Protein AF-A0A955CBE2-F1 (afdb_monomer)

Structure (mmCIF, N/CA/C/O backbone):
data_AF-A0A955CBE2-F1
#
_entry.id   AF-A0A955CBE2-F1
#
loop_
_atom_site.group_PDB
_atom_site.id
_atom_site.type_symbol
_atom_site.label_atom_id
_atom_site.label_alt_id
_atom_site.label_comp_id
_atom_site.label_asym_id
_atom_site.label_entity_id
_atom_site.label_seq_id
_atom_site.pdbx_PDB_ins_code
_atom_site.Cartn_x
_atom_site.Cartn_y
_atom_site.Cartn_z
_atom_site.occupancy
_atom_site.B_iso_or_equiv
_atom_site.auth_seq_id
_atom_site.auth_comp_id
_atom_site.auth_asym_id
_atom_site.auth_atom_id
_atom_site.pdbx_PDB_model_num
ATOM 1 N N . TYR A 1 1 ? 2.050 6.830 -18.201 1.00 83.31 1 TYR A N 1
ATOM 2 C CA . TYR A 1 1 ? 1.836 5.619 -19.023 1.00 83.31 1 TYR A CA 1
ATOM 3 C C . TYR A 1 1 ? 1.469 4.478 -18.094 1.00 83.31 1 TYR A C 1
ATOM 5 O O . TYR A 1 1 ? 2.064 4.440 -17.029 1.00 83.31 1 TYR A O 1
ATOM 13 N N . GLY A 1 2 ? 0.523 3.606 -18.455 1.00 90.88 2 GLY A N 1
ATOM 14 C CA . GLY A 1 2 ? 0.224 2.369 -17.715 1.00 90.88 2 GLY A CA 1
ATOM 15 C C . GLY A 1 2 ? -0.768 2.463 -16.551 1.00 90.88 2 GLY A C 1
ATOM 16 O O . GLY A 1 2 ? -1.497 1.509 -16.326 1.00 90.88 2 GLY A O 1
ATOM 17 N N . GLY A 1 3 ? -0.818 3.587 -15.831 1.00 92.75 3 GLY A N 1
ATOM 18 C CA . GLY A 1 3 ? -1.749 3.766 -14.709 1.00 92.75 3 GLY A CA 1
ATOM 19 C C . GLY A 1 3 ? -3.125 4.312 -15.108 1.00 92.75 3 GLY A C 1
ATOM 20 O O . GLY A 1 3 ? -3.300 4.838 -16.212 1.00 92.75 3 GLY A O 1
ATOM 21 N N . ALA A 1 4 ? -4.062 4.256 -14.162 1.00 93.38 4 ALA A N 1
ATOM 22 C CA . ALA A 1 4 ? -5.404 4.828 -14.241 1.00 93.38 4 ALA A CA 1
ATOM 23 C C . ALA A 1 4 ? -5.558 6.039 -13.310 1.00 93.38 4 ALA A C 1
ATOM 25 O O . ALA A 1 4 ? -4.919 6.119 -12.262 1.00 93.38 4 ALA A O 1
ATOM 26 N N . GLY A 1 5 ? -6.411 6.984 -13.703 1.00 90.31 5 GLY A N 1
ATOM 27 C CA . GLY A 1 5 ? -6.745 8.177 -12.927 1.00 90.31 5 GLY A CA 1
ATOM 28 C C . GLY A 1 5 ? -8.225 8.520 -13.062 1.00 90.31 5 GLY A C 1
ATOM 29 O O . GLY A 1 5 ? -8.885 8.094 -14.008 1.00 90.31 5 GLY A O 1
ATOM 30 N N . TYR A 1 6 ? -8.734 9.308 -12.121 1.00 84.50 6 TYR A N 1
ATOM 31 C CA . TYR A 1 6 ? -10.171 9.556 -11.937 1.00 84.50 6 TYR A CA 1
ATOM 32 C C . TYR A 1 6 ? -10.612 10.981 -12.311 1.00 84.50 6 TYR A C 1
ATOM 34 O O . TYR A 1 6 ? -11.803 11.275 -12.398 1.00 84.50 6 TYR A O 1
ATOM 42 N N . ASN A 1 7 ? -9.662 11.896 -12.515 1.00 78.38 7 ASN A N 1
ATOM 43 C CA . ASN A 1 7 ? -9.951 13.298 -12.811 1.00 78.38 7 ASN A CA 1
ATOM 44 C C . ASN A 1 7 ? -10.076 13.564 -14.322 1.00 78.38 7 ASN A C 1
ATOM 46 O O . ASN A 1 7 ? -9.755 12.726 -15.164 1.00 78.38 7 ASN A O 1
ATOM 50 N N . ARG A 1 8 ? -10.508 14.780 -14.685 1.00 77.94 8 ARG A N 1
ATOM 51 C CA . ARG A 1 8 ? -10.652 15.198 -16.094 1.00 77.94 8 ARG A CA 1
ATOM 52 C C . ARG A 1 8 ? -9.350 15.098 -16.892 1.00 77.94 8 ARG A C 1
ATOM 54 O O . ARG A 1 8 ? -9.397 14.814 -18.083 1.00 77.94 8 ARG A O 1
ATOM 61 N N . SER A 1 9 ? -8.203 15.317 -16.246 1.00 75.81 9 SER A N 1
ATOM 62 C CA . SER A 1 9 ? -6.888 15.185 -16.883 1.00 75.81 9 SER A CA 1
ATOM 63 C C . SER A 1 9 ? -6.419 13.732 -17.005 1.00 75.81 9 SER A C 1
ATOM 65 O O . SER A 1 9 ? -5.375 13.494 -17.608 1.00 75.81 9 SER A O 1
ATOM 67 N N . LYS A 1 10 ? -7.174 12.767 -16.452 1.00 81.69 10 LYS A N 1
ATOM 68 C CA . LYS A 1 10 ? -6.855 11.333 -16.391 1.00 81.69 10 LYS A CA 1
ATOM 69 C C . LYS A 1 10 ? -5.427 11.070 -15.909 1.00 81.69 10 LYS A C 1
ATOM 71 O O . LYS A 1 10 ? -4.788 10.104 -16.325 1.00 81.69 10 LYS A O 1
ATOM 76 N N . ARG A 1 11 ? -4.902 11.954 -15.051 1.00 89.62 11 ARG A N 1
ATOM 77 C CA . ARG A 1 11 ? -3.551 11.822 -14.502 1.00 89.62 11 ARG A CA 1
ATOM 78 C C . ARG A 1 11 ? -3.542 10.595 -13.590 1.00 89.62 11 ARG A C 1
ATOM 80 O O . ARG A 1 11 ? -4.310 10.592 -12.632 1.00 89.62 11 ARG A O 1
ATOM 87 N N . PRO A 1 12 ? -2.697 9.586 -13.858 1.00 94.50 12 PRO A N 1
ATOM 88 C CA . PRO A 1 12 ? -2.776 8.344 -13.117 1.00 94.50 12 PRO A CA 1
ATOM 89 C C . PRO A 1 12 ? -2.190 8.444 -11.712 1.00 94.50 12 PRO A C 1
ATOM 91 O O . PRO A 1 12 ? -1.195 9.144 -11.481 1.00 94.50 12 PRO A O 1
ATOM 94 N N . ASP A 1 13 ? -2.783 7.678 -10.808 1.00 95.94 13 ASP A N 1
ATOM 95 C CA . ASP A 1 13 ? -2.358 7.499 -9.426 1.00 95.94 13 ASP A CA 1
ATOM 96 C C . ASP A 1 13 ? -2.471 6.027 -9.015 1.00 95.94 13 ASP A C 1
ATOM 98 O O . ASP A 1 13 ? -3.190 5.235 -9.631 1.00 95.94 13 ASP A O 1
ATOM 102 N N . LEU A 1 14 ? -1.718 5.641 -7.991 1.00 97.81 14 LEU A N 1
ATOM 103 C CA . LEU A 1 14 ? -1.647 4.256 -7.547 1.00 97.81 14 LEU A CA 1
ATOM 104 C C . LEU A 1 14 ? -2.937 3.805 -6.849 1.00 97.81 14 LEU A C 1
ATOM 106 O O . LEU A 1 14 ? -3.307 2.641 -6.966 1.00 97.81 14 LEU A O 1
ATOM 110 N N . SER A 1 15 ? -3.668 4.730 -6.221 1.00 96.50 15 SER A N 1
ATOM 111 C CA . SER A 1 15 ? -4.942 4.446 -5.555 1.00 96.50 15 SER A CA 1
ATOM 112 C C . SER A 1 15 ? -6.011 3.947 -6.527 1.00 96.50 15 SER A C 1
ATOM 114 O O . SER A 1 15 ? -6.751 3.034 -6.190 1.00 96.50 15 SER A O 1
ATOM 116 N N . ASN A 1 16 ? -6.082 4.506 -7.734 1.00 96.81 16 ASN A N 1
ATOM 117 C CA . ASN A 1 16 ? -7.015 4.070 -8.775 1.00 96.81 16 ASN A CA 1
ATOM 118 C C . ASN A 1 16 ? -6.427 2.954 -9.645 1.00 96.81 16 ASN A C 1
ATOM 120 O O . ASN A 1 16 ? -7.148 2.062 -10.085 1.00 96.81 16 ASN A O 1
ATOM 124 N N . THR A 1 17 ? -5.111 2.969 -9.880 1.00 98.12 17 THR A N 1
ATOM 125 C CA . THR A 1 17 ? -4.450 1.920 -10.671 1.00 98.12 17 THR A CA 1
ATOM 126 C C . THR A 1 17 ? -4.559 0.550 -10.003 1.00 98.12 17 THR A C 1
ATOM 128 O O . THR A 1 17 ? -4.792 -0.430 -10.703 1.00 98.12 17 THR A O 1
ATOM 131 N N . GLN A 1 18 ? -4.455 0.473 -8.672 1.00 98.31 18 GLN A N 1
ATOM 132 C CA . GLN A 1 18 ? -4.610 -0.795 -7.949 1.00 98.31 18 GLN A CA 1
ATOM 133 C C . GLN A 1 18 ? -6.027 -1.379 -8.085 1.00 98.31 18 GLN A C 1
ATOM 135 O O . GLN A 1 18 ? -6.162 -2.577 -8.300 1.00 98.31 18 GLN A O 1
ATOM 140 N N . MET A 1 19 ? -7.067 -0.532 -8.075 1.00 97.62 19 MET A N 1
ATOM 141 C CA . MET A 1 19 ? -8.454 -0.962 -8.301 1.00 97.62 19 MET A CA 1
ATOM 142 C C . MET A 1 19 ? -8.666 -1.441 -9.742 1.00 97.62 19 MET A C 1
ATOM 144 O O . MET A 1 19 ? -9.344 -2.436 -9.969 1.00 97.62 19 MET A O 1
ATOM 148 N N . MET A 1 20 ? -8.070 -0.752 -10.723 1.00 97.44 20 MET A N 1
ATOM 149 C CA . MET A 1 20 ? -8.104 -1.185 -12.123 1.00 97.44 20 MET A CA 1
ATOM 150 C C . MET A 1 20 ? -7.443 -2.558 -12.293 1.00 97.44 20 MET A C 1
ATOM 152 O O . MET A 1 20 ? -8.021 -3.424 -12.937 1.00 97.44 20 MET A O 1
ATOM 156 N N . LEU A 1 21 ? -6.238 -2.750 -11.749 1.00 98.38 21 LEU A N 1
ATOM 157 C CA . LEU A 1 21 ? -5.498 -4.012 -11.863 1.00 98.38 21 LEU A CA 1
ATOM 158 C C . LEU A 1 21 ? -6.260 -5.182 -11.256 1.00 98.38 21 LEU A C 1
ATOM 160 O O . LEU A 1 21 ? -6.331 -6.249 -11.853 1.00 98.38 21 LEU A O 1
ATOM 164 N N . GLU A 1 22 ? -6.865 -4.949 -10.103 1.00 97.69 22 GLU A N 1
ATOM 165 C CA . GLU A 1 22 ? -7.687 -5.935 -9.430 1.00 97.69 22 GLU A CA 1
ATOM 166 C C . GLU A 1 22 ? -8.946 -6.291 -10.214 1.00 97.69 22 GLU A C 1
ATOM 168 O O . GLU A 1 22 ? -9.218 -7.466 -10.411 1.00 97.69 22 GLU A O 1
ATOM 173 N N . ALA A 1 23 ? -9.659 -5.301 -10.757 1.00 97.88 23 ALA A N 1
ATOM 174 C CA . ALA A 1 23 ? -10.822 -5.561 -11.602 1.00 97.88 23 ALA A CA 1
ATOM 175 C C . ALA A 1 23 ? -10.454 -6.339 -12.879 1.00 97.88 23 ALA A C 1
ATOM 177 O O . ALA A 1 23 ? -11.216 -7.195 -13.321 1.00 97.88 23 ALA A O 1
ATOM 178 N N . LE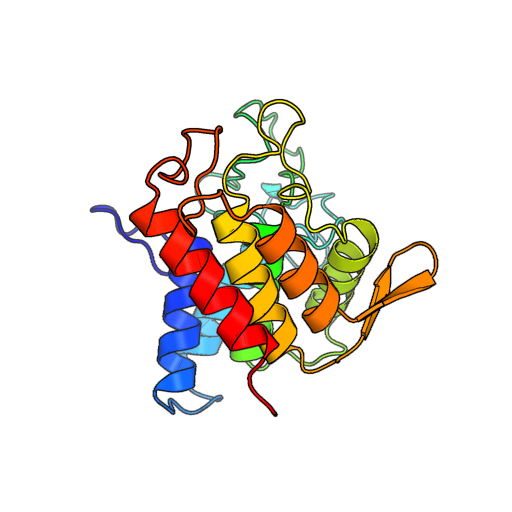U A 1 24 ? -9.290 -6.059 -13.480 1.00 97.88 24 LEU A N 1
ATOM 179 C CA . LEU A 1 24 ? -8.792 -6.826 -14.626 1.00 97.88 24 LEU A CA 1
ATOM 180 C C . LEU A 1 24 ? -8.504 -8.279 -14.228 1.00 97.88 24 LEU A C 1
ATOM 182 O O . LEU A 1 24 ? -8.930 -9.189 -14.940 1.00 97.88 24 LEU A O 1
ATOM 186 N N . HIS A 1 25 ? -7.853 -8.488 -13.084 1.00 97.25 25 HIS A N 1
ATOM 187 C CA . HIS A 1 25 ? -7.559 -9.820 -12.563 1.00 97.25 25 HIS A CA 1
ATOM 188 C C . HIS A 1 25 ? -8.845 -10.601 -12.247 1.00 97.25 25 HIS A C 1
ATOM 190 O O . HIS A 1 25 ? -9.054 -11.683 -12.789 1.00 97.25 25 HIS A O 1
ATOM 196 N N . GLU A 1 26 ? -9.763 -10.014 -11.476 1.00 96.56 26 GLU A N 1
ATOM 197 C CA . GLU A 1 26 ? -11.054 -10.616 -11.110 1.00 96.56 26 GLU A CA 1
ATOM 198 C C . GLU A 1 26 ? -11.961 -10.875 -12.329 1.00 96.56 26 GLU A C 1
ATOM 200 O O . GLU A 1 26 ? -12.785 -11.787 -12.304 1.00 96.56 26 GLU A O 1
ATOM 205 N N . SER A 1 27 ? -11.796 -10.128 -13.430 1.00 98.00 27 SER A N 1
ATOM 206 C CA . SER A 1 27 ? -12.523 -10.393 -14.682 1.00 98.00 27 SER A CA 1
ATOM 207 C C . SER A 1 27 ? -12.065 -11.658 -15.422 1.00 98.00 27 SER A C 1
ATOM 209 O O . SER A 1 27 ? -12.703 -12.053 -16.399 1.00 98.00 27 SER A O 1
ATOM 211 N N . GLY A 1 28 ? -10.964 -12.282 -14.987 1.00 97.25 28 GLY A N 1
ATOM 212 C CA . GLY A 1 28 ? -10.356 -13.437 -15.649 1.00 97.25 28 GLY A CA 1
ATOM 213 C C . GLY A 1 28 ? -9.512 -13.073 -16.872 1.00 97.25 28 GLY A C 1
ATOM 214 O O . GLY A 1 28 ? -9.291 -13.917 -17.741 1.00 97.25 28 GLY A O 1
ATOM 215 N N . LEU A 1 29 ? -9.054 -11.820 -16.979 1.00 97.88 29 LEU A N 1
ATOM 216 C CA . LEU A 1 29 ? -8.153 -11.421 -18.056 1.00 97.88 29 LEU A CA 1
ATOM 217 C C . LEU A 1 29 ? -6.829 -12.203 -17.936 1.00 97.88 29 LEU A C 1
ATOM 219 O O . LEU A 1 29 ? -6.231 -12.158 -16.858 1.00 97.88 29 LEU A O 1
ATOM 223 N N . PRO A 1 30 ? -6.337 -12.852 -19.013 1.00 97.19 30 PRO A N 1
ATOM 224 C CA . PRO A 1 30 ? -5.129 -13.677 -18.958 1.00 97.19 30 PRO A CA 1
ATOM 225 C C . PRO A 1 30 ? -3.921 -12.941 -18.373 1.00 97.19 30 PRO A C 1
ATOM 227 O O . PRO A 1 30 ? -3.681 -11.784 -18.714 1.00 97.19 30 PRO A O 1
ATOM 230 N N . GLU A 1 31 ? -3.146 -13.612 -17.520 1.00 92.12 31 GLU A N 1
ATOM 231 C CA . GLU A 1 31 ? -1.998 -13.028 -16.802 1.00 92.12 31 GLU A CA 1
ATOM 232 C C . GLU A 1 31 ? -0.899 -12.497 -17.740 1.00 92.12 31 GLU A C 1
ATOM 234 O O . GLU A 1 31 ? -0.215 -11.521 -17.430 1.00 92.12 31 GLU A O 1
ATOM 239 N N . ASP A 1 32 ? -0.770 -13.081 -18.933 1.00 94.38 32 ASP A N 1
ATOM 240 C CA . ASP A 1 32 ? 0.162 -12.648 -19.977 1.00 94.38 32 ASP A CA 1
ATOM 241 C C . ASP A 1 32 ? -0.365 -11.468 -20.816 1.00 94.38 32 ASP A C 1
ATOM 243 O O . ASP A 1 32 ? 0.326 -10.968 -21.714 1.00 94.38 32 ASP A O 1
ATOM 247 N N . HIS A 1 33 ? -1.572 -10.968 -20.523 1.00 98.00 33 HIS A N 1
ATOM 248 C CA . HIS A 1 33 ? -2.158 -9.871 -21.273 1.00 98.00 33 HIS A CA 1
ATOM 249 C C . HIS A 1 33 ? -1.273 -8.610 -21.170 1.00 98.00 33 HIS A C 1
ATOM 251 O O . HIS A 1 33 ? -0.936 -8.158 -20.068 1.00 98.00 33 HIS A O 1
ATOM 257 N N . PRO A 1 34 ? -0.960 -7.925 -22.293 1.00 97.25 34 PRO A N 1
ATOM 258 C CA . PRO A 1 34 ? -0.005 -6.812 -22.306 1.00 97.25 34 PRO A CA 1
ATOM 259 C C . PRO A 1 34 ? -0.349 -5.628 -21.390 1.00 97.25 34 PRO A C 1
ATOM 261 O O . PRO A 1 34 ? 0.501 -4.771 -21.147 1.00 97.25 34 PRO A O 1
ATOM 264 N N . VAL A 1 35 ? -1.593 -5.524 -20.912 1.00 97.25 35 VAL A N 1
ATOM 265 C CA . VAL A 1 35 ? -2.013 -4.467 -19.978 1.00 97.25 35 VAL A CA 1
ATOM 266 C C . VAL A 1 35 ? -1.253 -4.534 -18.654 1.00 97.25 35 VAL A C 1
ATOM 268 O O . VAL A 1 35 ? -0.856 -3.481 -18.157 1.00 97.25 35 VAL A O 1
ATOM 271 N N . TYR A 1 36 ? -0.978 -5.736 -18.137 1.00 98.12 36 TYR A N 1
ATOM 272 C CA . TYR A 1 36 ? -0.294 -5.919 -16.859 1.00 98.12 36 TYR A CA 1
ATOM 273 C C . TYR A 1 36 ? 1.134 -5.392 -16.932 1.00 98.12 36 TYR A C 1
ATOM 275 O O . TYR A 1 36 ? 1.535 -4.587 -16.102 1.00 98.12 36 TYR A O 1
ATOM 283 N N . GLN A 1 37 ? 1.862 -5.686 -18.011 1.00 97.12 37 GLN A N 1
ATOM 284 C CA . GLN A 1 37 ? 3.215 -5.155 -18.218 1.00 97.12 37 GLN A CA 1
ATOM 285 C C . GLN A 1 37 ? 3.235 -3.624 -18.365 1.00 97.12 37 GLN A C 1
ATOM 287 O O . GLN A 1 37 ? 4.142 -2.939 -17.880 1.00 97.12 37 GLN A O 1
ATOM 292 N N . LYS A 1 38 ? 2.203 -3.042 -18.993 1.00 97.12 38 LYS A N 1
ATOM 293 C CA . LYS A 1 38 ? 2.065 -1.579 -19.081 1.00 97.12 38 LYS A CA 1
ATOM 294 C C . LYS A 1 38 ? 1.807 -0.963 -17.709 1.00 97.12 38 LYS A C 1
ATOM 296 O O . LYS A 1 38 ? 2.442 0.040 -17.378 1.00 97.12 38 LYS A O 1
ATOM 301 N N . ALA A 1 39 ? 0.903 -1.550 -16.931 1.00 98.06 39 ALA A N 1
ATOM 302 C CA . ALA A 1 39 ? 0.578 -1.108 -15.583 1.00 98.06 39 ALA A CA 1
ATOM 303 C C . ALA A 1 39 ? 1.763 -1.293 -14.623 1.00 98.06 39 ALA A C 1
ATOM 305 O O . ALA A 1 39 ? 2.094 -0.365 -13.889 1.00 98.06 39 ALA A O 1
ATOM 306 N N . LEU A 1 40 ? 2.492 -2.406 -14.713 1.00 98.06 40 LEU A N 1
ATOM 307 C CA . LEU A 1 40 ? 3.678 -2.686 -13.909 1.00 98.06 40 LEU A CA 1
ATOM 308 C C . LEU A 1 40 ? 4.758 -1.614 -14.077 1.00 98.06 40 LEU A C 1
ATOM 310 O O . LEU A 1 40 ? 5.418 -1.254 -13.104 1.00 98.06 40 LEU A O 1
ATOM 314 N N . LYS A 1 41 ? 4.914 -1.034 -15.275 1.00 97.38 41 LYS A N 1
ATOM 315 C CA . LYS A 1 41 ? 5.828 0.102 -15.478 1.00 97.38 41 LYS A CA 1
ATOM 316 C C . LYS A 1 41 ? 5.410 1.340 -14.681 1.00 97.38 41 LYS A C 1
ATOM 318 O O . LYS A 1 41 ? 6.269 2.058 -14.177 1.00 97.38 41 LYS A O 1
ATOM 323 N N . PHE A 1 42 ? 4.110 1.610 -14.568 1.00 98.00 42 PHE A N 1
ATOM 324 C CA . PHE A 1 42 ? 3.606 2.679 -13.705 1.00 98.00 42 PHE A CA 1
ATOM 325 C C . PHE A 1 42 ? 3.848 2.351 -12.230 1.00 98.00 42 PHE A C 1
ATOM 327 O O . PHE A 1 42 ? 4.442 3.159 -11.524 1.00 98.00 42 PHE A O 1
ATOM 334 N N . VAL A 1 43 ? 3.441 1.154 -11.801 1.00 98.44 43 VAL A N 1
ATOM 335 C CA . VAL A 1 43 ? 3.549 0.683 -10.413 1.00 98.44 43 VAL A CA 1
ATOM 336 C C . VAL A 1 43 ? 5.005 0.679 -9.943 1.00 98.44 43 VAL A C 1
ATOM 338 O O . VAL A 1 43 ? 5.304 1.235 -8.893 1.00 98.44 43 VAL A O 1
ATOM 341 N N . SER A 1 44 ? 5.934 0.159 -10.751 1.00 97.88 44 SER A N 1
ATOM 342 C CA . SER A 1 44 ? 7.369 0.128 -10.422 1.00 97.88 44 SER A CA 1
ATOM 343 C C . SER A 1 44 ? 7.951 1.535 -10.251 1.00 97.88 44 SER A C 1
ATOM 345 O O . SER A 1 44 ? 8.793 1.753 -9.389 1.00 97.88 44 SER A O 1
ATOM 347 N N . ARG A 1 45 ? 7.463 2.524 -11.013 1.00 97.25 45 ARG A N 1
ATOM 348 C CA . ARG A 1 45 ? 7.882 3.928 -10.865 1.00 97.25 45 ARG A CA 1
ATOM 349 C C . ARG A 1 45 ? 7.288 4.618 -9.638 1.00 97.25 45 ARG A C 1
ATOM 351 O O . ARG A 1 45 ? 7.784 5.672 -9.250 1.00 97.25 45 ARG A O 1
ATOM 358 N N . CYS A 1 46 ? 6.244 4.057 -9.031 1.00 97.81 46 CYS A N 1
ATOM 359 C CA . CYS A 1 46 ? 5.754 4.504 -7.729 1.00 97.81 46 CYS A CA 1
ATOM 360 C C . CYS A 1 46 ? 6.603 3.970 -6.567 1.00 97.81 46 CYS A C 1
ATOM 362 O O . CYS A 1 46 ? 6.473 4.496 -5.467 1.00 97.81 46 CYS A O 1
ATOM 364 N N . GLN A 1 47 ? 7.429 2.940 -6.769 1.00 98.31 47 GLN A N 1
ATOM 365 C CA . GLN A 1 47 ? 8.250 2.376 -5.700 1.00 98.31 47 GLN A CA 1
ATOM 366 C C . GLN A 1 47 ? 9.489 3.238 -5.440 1.00 98.31 47 GLN A C 1
ATOM 368 O O . GLN A 1 47 ? 10.207 3.604 -6.369 1.00 98.31 47 GLN A O 1
ATOM 373 N N . MET A 1 48 ? 9.791 3.526 -4.180 1.00 96.19 48 MET A N 1
ATOM 374 C CA . MET A 1 48 ? 10.998 4.242 -3.773 1.00 96.19 48 MET A CA 1
ATOM 375 C C . MET A 1 48 ? 12.175 3.276 -3.624 1.00 96.19 48 MET A C 1
ATOM 377 O O . MET A 1 48 ? 12.574 2.893 -2.524 1.00 96.19 48 MET A O 1
ATOM 381 N N . ASN A 1 49 ? 12.713 2.877 -4.776 1.00 95.56 49 ASN A N 1
ATOM 382 C CA . ASN A 1 49 ? 13.858 1.983 -4.896 1.00 95.56 49 ASN A CA 1
ATOM 383 C C . ASN A 1 49 ? 14.732 2.383 -6.098 1.00 95.56 49 ASN A C 1
ATOM 385 O O . ASN A 1 49 ? 14.378 2.110 -7.242 1.00 95.56 49 ASN A O 1
ATOM 389 N N . ASP A 1 50 ? 15.871 3.019 -5.836 1.00 94.12 50 ASP A N 1
ATOM 390 C CA . ASP A 1 50 ? 16.826 3.535 -6.828 1.00 94.12 50 ASP A CA 1
ATOM 391 C C . ASP A 1 50 ? 17.363 2.427 -7.747 1.00 94.12 50 ASP A C 1
ATOM 393 O O . ASP A 1 50 ? 17.583 2.638 -8.935 1.00 94.12 50 ASP A O 1
ATOM 397 N N . ALA A 1 51 ? 17.494 1.200 -7.230 1.00 94.75 51 ALA A N 1
ATOM 398 C CA . ALA A 1 51 ? 17.989 0.070 -8.013 1.00 94.75 51 ALA A CA 1
ATOM 399 C C . ALA A 1 51 ? 17.023 -0.361 -9.133 1.00 94.75 51 ALA A C 1
ATOM 401 O O . ALA A 1 51 ? 17.447 -0.993 -10.100 1.00 94.75 51 ALA A O 1
ATOM 402 N N . THR A 1 52 ? 15.728 -0.047 -9.010 1.00 95.38 52 THR A N 1
ATOM 403 C CA . THR A 1 52 ? 14.681 -0.539 -9.924 1.00 95.38 52 THR A CA 1
ATOM 404 C C . THR A 1 52 ? 13.769 0.556 -10.480 1.00 95.38 52 THR A C 1
ATOM 406 O O . THR A 1 52 ? 12.931 0.270 -11.338 1.00 95.38 52 THR A O 1
ATOM 409 N N . ASN A 1 53 ? 13.894 1.799 -10.011 1.00 95.94 53 ASN A N 1
ATOM 410 C CA . ASN A 1 53 ? 13.086 2.932 -10.447 1.00 95.94 53 ASN A CA 1
ATOM 411 C C . ASN A 1 53 ? 13.924 3.915 -11.275 1.00 95.94 53 ASN A C 1
ATOM 413 O O . ASN A 1 53 ? 14.826 4.573 -10.775 1.00 95.94 53 ASN A O 1
ATOM 417 N N . ASP A 1 54 ? 13.563 4.068 -12.549 1.00 93.81 54 ASP A N 1
ATOM 418 C CA . ASP A 1 54 ? 14.267 4.904 -13.528 1.00 93.81 54 ASP A CA 1
ATOM 419 C C . ASP A 1 54 ? 13.963 6.415 -13.419 1.00 93.81 54 ASP A C 1
ATOM 421 O O . ASP A 1 54 ? 14.290 7.184 -14.327 1.00 93.81 54 ASP A O 1
ATOM 425 N N . GLN A 1 55 ? 13.287 6.861 -12.356 1.00 93.00 55 GLN A N 1
ATOM 426 C CA . GLN A 1 55 ? 12.895 8.257 -12.163 1.00 93.00 55 GLN A CA 1
ATOM 427 C C . GLN A 1 55 ? 13.849 9.002 -11.220 1.00 93.00 55 GLN A C 1
ATOM 429 O O . GLN A 1 55 ? 14.182 8.528 -10.140 1.00 93.00 55 GLN A O 1
ATOM 434 N N . SER A 1 56 ? 14.206 10.244 -11.564 1.00 91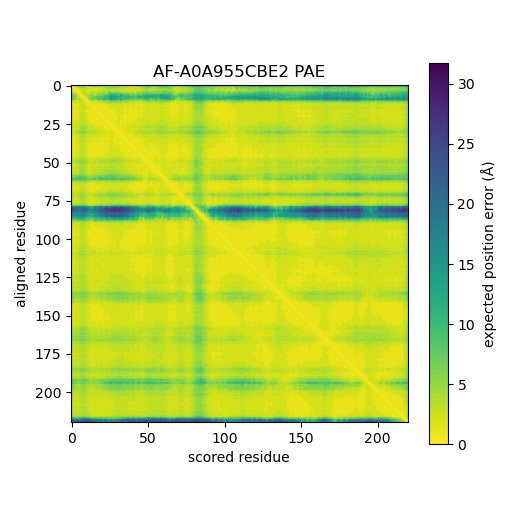.62 56 SER A N 1
ATOM 435 C CA . SER A 1 56 ? 15.166 11.047 -10.786 1.00 91.62 56 SER A CA 1
ATOM 436 C C . SER A 1 56 ? 14.741 11.327 -9.340 1.00 91.62 56 SER A C 1
ATOM 438 O O . SER A 1 56 ? 15.594 11.444 -8.466 1.00 91.62 56 SER A O 1
ATOM 440 N N . PHE A 1 57 ? 13.436 11.411 -9.062 1.00 89.31 57 PHE A N 1
ATOM 441 C CA . PHE A 1 57 ? 12.924 11.600 -7.699 1.00 89.31 57 PHE A CA 1
ATOM 442 C C . PHE A 1 57 ? 13.111 10.367 -6.805 1.00 89.31 57 PHE A C 1
ATOM 444 O O . PHE A 1 57 ? 12.974 10.484 -5.589 1.00 89.31 57 PHE A O 1
ATOM 451 N N . ALA A 1 58 ? 13.370 9.199 -7.399 1.00 91.62 58 ALA A N 1
ATOM 452 C CA . ALA A 1 58 ? 13.636 7.958 -6.686 1.00 91.62 58 ALA A CA 1
ATOM 453 C C . ALA A 1 58 ? 15.127 7.745 -6.402 1.00 91.62 58 ALA A C 1
ATOM 455 O O . ALA A 1 58 ? 15.466 6.834 -5.651 1.00 91.62 58 ALA A O 1
ATOM 456 N N . SER A 1 59 ? 16.000 8.607 -6.938 1.00 89.38 59 SER A N 1
ATOM 457 C CA . SER A 1 59 ? 17.439 8.528 -6.695 1.00 89.38 59 SER A CA 1
ATOM 458 C C . SER A 1 59 ? 17.743 8.587 -5.203 1.00 89.38 59 SER A C 1
ATOM 460 O O . SER A 1 59 ? 17.209 9.446 -4.497 1.00 89.38 59 SER A O 1
ATOM 462 N N . ARG A 1 60 ? 18.606 7.681 -4.723 1.00 87.44 60 ARG A N 1
ATOM 463 C CA . ARG A 1 60 ? 18.923 7.465 -3.297 1.00 87.44 60 ARG A CA 1
ATOM 464 C C . ARG A 1 60 ? 17.757 6.958 -2.438 1.00 87.44 60 ARG A C 1
ATOM 466 O O . ARG A 1 60 ? 17.919 6.811 -1.229 1.00 87.44 60 ARG A O 1
ATOM 473 N N . GLY A 1 61 ? 16.587 6.702 -3.020 1.00 86.62 61 GLY A N 1
ATOM 474 C CA . GLY A 1 61 ? 15.484 6.033 -2.339 1.00 86.62 61 GLY A CA 1
ATOM 475 C C . GLY A 1 61 ? 15.776 4.542 -2.224 1.00 86.62 61 GLY A C 1
ATOM 476 O O . GLY A 1 61 ? 16.070 3.896 -3.221 1.00 86.62 61 GLY A O 1
ATOM 477 N N . ALA A 1 62 ? 15.704 3.987 -1.021 1.00 91.06 62 ALA A N 1
ATOM 478 C CA . ALA A 1 62 ? 15.959 2.563 -0.791 1.00 91.06 62 ALA A CA 1
ATOM 479 C C . ALA A 1 62 ? 15.008 1.966 0.254 1.00 91.06 62 ALA A C 1
ATOM 481 O O . ALA A 1 62 ? 15.282 0.902 0.799 1.00 91.06 62 ALA A O 1
ATOM 482 N N . ASP A 1 63 ? 13.909 2.662 0.569 1.00 92.94 63 ASP A N 1
ATOM 483 C CA . ASP A 1 63 ? 12.985 2.186 1.596 1.00 92.94 63 ASP A CA 1
ATOM 484 C C . ASP A 1 63 ? 12.113 1.025 1.093 1.00 92.94 63 ASP A C 1
ATOM 486 O O . ASP A 1 63 ? 11.679 0.214 1.902 1.00 92.94 63 ASP A O 1
ATOM 490 N N . GLY A 1 64 ? 11.909 0.902 -0.226 1.00 97.25 64 GLY A N 1
ATOM 491 C CA . GLY A 1 64 ? 11.138 -0.177 -0.849 1.00 97.25 64 GLY A CA 1
ATOM 492 C C . GLY A 1 64 ? 9.620 0.019 -0.824 1.00 97.25 64 GLY A C 1
ATOM 493 O O . GLY A 1 64 ? 8.901 -0.765 -1.447 1.00 97.25 64 GLY A O 1
ATOM 494 N N . GLY A 1 65 ? 9.130 1.066 -0.159 1.00 98.31 65 GLY A N 1
ATOM 495 C CA . GLY A 1 65 ? 7.719 1.433 -0.124 1.00 98.31 65 GLY A CA 1
ATOM 496 C C . GLY A 1 65 ? 7.289 2.225 -1.362 1.00 98.31 65 GLY A C 1
ATOM 497 O O . GLY A 1 65 ? 8.050 2.380 -2.318 1.00 98.31 65 GLY A O 1
ATOM 498 N N . PHE A 1 66 ? 6.044 2.708 -1.372 1.00 98.56 66 PHE A N 1
ATOM 499 C CA . PHE A 1 66 ? 5.465 3.357 -2.551 1.00 98.56 66 PHE A CA 1
ATOM 500 C C . PHE A 1 66 ? 4.867 4.731 -2.261 1.00 98.56 66 PHE A C 1
ATOM 502 O O . PHE A 1 66 ? 4.383 5.026 -1.166 1.00 98.56 66 PHE A O 1
ATOM 509 N N . ILE A 1 67 ? 4.843 5.551 -3.311 1.00 97.06 67 ILE A N 1
ATOM 510 C CA . ILE A 1 67 ? 4.203 6.866 -3.346 1.00 97.06 67 ILE A CA 1
ATOM 511 C C . ILE A 1 67 ? 2.905 6.853 -4.160 1.00 97.06 67 ILE A C 1
ATOM 513 O O . ILE A 1 67 ? 2.570 5.884 -4.837 1.00 97.06 67 ILE A O 1
ATOM 517 N N . TYR A 1 68 ? 2.176 7.969 -4.120 1.00 96.00 68 TYR A N 1
ATOM 518 C CA . TYR A 1 68 ? 0.867 8.105 -4.759 1.00 96.00 68 TYR A CA 1
ATOM 519 C C . TYR A 1 68 ? 0.941 8.115 -6.290 1.00 96.00 68 TYR A C 1
ATOM 521 O O . TYR A 1 68 ? 0.083 7.548 -6.963 1.00 96.00 68 TYR A O 1
ATOM 529 N N . SER A 1 69 ? 1.937 8.788 -6.867 1.00 95.44 69 SER A N 1
ATOM 530 C CA . SER A 1 69 ? 2.084 8.892 -8.322 1.00 95.44 69 SER A CA 1
ATOM 531 C C . SER A 1 69 ? 3.529 9.230 -8.696 1.00 95.44 69 SER A C 1
ATOM 533 O O . SER A 1 69 ? 4.141 10.044 -8.011 1.00 95.44 69 SER A O 1
ATOM 535 N N . PRO A 1 70 ? 4.080 8.713 -9.809 1.00 93.81 70 PRO A N 1
ATOM 536 C CA . PRO A 1 70 ? 5.394 9.124 -10.303 1.00 93.81 70 PRO A CA 1
ATOM 537 C C . PRO A 1 70 ? 5.336 10.464 -11.059 1.00 93.81 70 PRO A C 1
ATOM 539 O O . PRO A 1 70 ? 6.356 11.019 -11.463 1.00 93.81 70 PRO A O 1
ATOM 542 N N . ASN A 1 71 ? 4.135 10.996 -11.296 1.00 89.31 71 ASN A N 1
ATOM 543 C CA . ASN A 1 71 ? 3.937 12.218 -12.064 1.00 89.31 71 ASN A CA 1
ATOM 544 C C . ASN A 1 71 ? 4.426 13.461 -11.302 1.00 89.31 71 ASN A C 1
ATOM 546 O O . ASN A 1 71 ? 4.423 13.495 -10.074 1.00 89.31 71 ASN A O 1
ATOM 550 N N . ALA A 1 72 ? 4.782 14.515 -12.044 1.00 85.38 72 ALA A N 1
ATOM 551 C CA . ALA A 1 72 ? 5.276 15.787 -11.497 1.00 85.38 72 ALA A CA 1
ATOM 552 C C . ALA A 1 72 ? 6.462 15.633 -10.519 1.00 85.38 72 ALA A C 1
ATOM 554 O O . ALA A 1 72 ? 6.530 16.323 -9.507 1.00 85.38 72 ALA A O 1
ATOM 555 N N . GLY A 1 73 ? 7.398 14.727 -10.827 1.00 87.75 73 GLY A N 1
ATOM 556 C CA . GLY A 1 73 ? 8.592 14.512 -10.006 1.00 87.75 73 GLY A CA 1
ATOM 557 C C . GLY A 1 73 ? 8.319 13.732 -8.719 1.00 87.75 73 GLY A C 1
ATOM 558 O O . GLY A 1 73 ? 8.979 13.984 -7.713 1.00 87.75 73 GLY A O 1
ATOM 559 N N . GLY A 1 74 ? 7.342 12.823 -8.747 1.00 90.44 74 GLY A N 1
ATOM 560 C CA . GLY A 1 74 ? 6.971 11.985 -7.613 1.00 90.44 74 GLY A CA 1
ATOM 561 C C . GLY A 1 74 ? 6.080 12.723 -6.617 1.00 90.44 74 GLY A C 1
ATOM 562 O O . GLY A 1 74 ? 6.502 13.659 -5.939 1.00 90.44 74 GLY A O 1
ATOM 563 N N . GLU A 1 75 ? 4.839 12.270 -6.505 1.00 92.06 75 GLU A N 1
ATOM 564 C CA . GLU A 1 75 ? 3.837 12.780 -5.584 1.00 92.06 75 GLU A CA 1
ATOM 565 C C . GLU A 1 75 ? 3.652 11.800 -4.427 1.00 92.06 75 GLU A C 1
ATOM 567 O O . GLU A 1 75 ? 3.246 10.656 -4.626 1.00 92.06 75 GLU A O 1
ATOM 572 N N . SER A 1 76 ? 3.899 12.271 -3.207 1.00 93.44 76 SER A N 1
ATOM 573 C CA . SER A 1 76 ? 3.566 11.559 -1.976 1.00 93.44 76 SER A CA 1
ATOM 574 C C . SER A 1 76 ? 2.726 12.450 -1.074 1.00 93.44 76 SER A C 1
ATOM 576 O O . SER A 1 76 ? 3.072 13.609 -0.831 1.00 93.44 76 SER A O 1
ATOM 578 N N . LYS A 1 77 ? 1.629 11.899 -0.544 1.00 92.25 77 LYS A N 1
ATOM 579 C CA . LYS A 1 77 ? 0.801 12.587 0.455 1.00 92.25 77 LYS A CA 1
ATOM 580 C C . LYS A 1 77 ? 1.479 12.654 1.827 1.00 92.25 77 LYS A C 1
ATOM 582 O O . LYS A 1 77 ? 1.098 13.499 2.630 1.00 92.25 77 LYS A O 1
ATOM 587 N N . ALA A 1 78 ? 2.520 11.850 2.043 1.00 91.50 78 ALA A N 1
ATOM 588 C CA . ALA A 1 78 ? 3.302 11.808 3.272 1.00 91.50 78 ALA A CA 1
ATOM 589 C C . ALA A 1 78 ? 4.451 12.832 3.329 1.00 91.50 78 ALA A C 1
ATOM 591 O O . ALA A 1 78 ? 5.117 12.959 4.353 1.00 91.50 78 ALA A O 1
ATOM 592 N N . SER A 1 79 ? 4.711 13.571 2.246 1.00 84.31 79 SER A N 1
ATOM 593 C CA . SER A 1 79 ? 5.870 14.472 2.158 1.00 84.31 79 SER A CA 1
ATOM 594 C C . SER A 1 79 ? 5.546 15.975 2.189 1.00 84.31 79 SER A C 1
ATOM 596 O O . SER A 1 79 ? 6.416 16.788 1.908 1.00 84.31 79 SER A O 1
ATOM 598 N N . GLN A 1 80 ? 4.311 16.364 2.525 1.00 69.81 80 GLN A N 1
ATOM 599 C CA . GLN A 1 80 ? 3.881 17.747 2.834 1.00 69.81 80 GLN A CA 1
ATOM 600 C C . GLN A 1 80 ? 4.326 18.883 1.878 1.00 69.81 80 GLN A C 1
ATOM 602 O O . GLN A 1 80 ? 4.290 20.050 2.257 1.00 69.81 80 GLN A O 1
ATOM 607 N N . GLY A 1 81 ? 4.697 18.590 0.629 1.00 55.22 81 GLY A N 1
ATOM 608 C CA . GLY A 1 81 ? 4.991 19.610 -0.385 1.00 55.22 81 GLY A CA 1
ATOM 609 C C . GLY A 1 81 ? 6.326 20.352 -0.233 1.00 55.22 81 GLY A C 1
ATOM 610 O O . GLY A 1 81 ? 6.600 21.233 -1.044 1.00 55.22 81 GLY A O 1
ATOM 611 N N . LEU A 1 82 ? 7.170 20.002 0.744 1.00 50.38 82 LEU A N 1
ATOM 612 C CA . LEU A 1 82 ? 8.531 20.534 0.863 1.00 50.38 82 LEU A CA 1
ATOM 613 C C . LEU A 1 82 ? 9.481 19.621 0.094 1.00 50.38 82 LEU A C 1
ATOM 615 O O . LEU A 1 82 ? 9.796 18.523 0.546 1.00 50.38 82 LEU A O 1
ATOM 619 N N . PHE A 1 83 ? 9.915 20.054 -1.088 1.00 61.81 83 PHE A N 1
ATOM 620 C CA . PHE A 1 83 ? 10.775 19.232 -1.925 1.00 61.81 83 PHE A CA 1
ATOM 621 C C . PHE A 1 83 ? 11.902 20.030 -2.557 1.00 61.81 83 PHE A C 1
ATOM 623 O O . PHE A 1 83 ? 11.689 20.821 -3.474 1.00 61.81 83 PHE A O 1
ATOM 630 N N . GLU A 1 84 ? 13.117 19.722 -2.125 1.00 60.50 84 GLU A N 1
ATOM 631 C CA . GLU A 1 84 ? 14.314 19.973 -2.913 1.00 60.50 84 GLU A CA 1
ATOM 632 C C . GLU A 1 84 ? 14.437 18.914 -4.020 1.00 60.50 84 GLU A C 1
ATOM 634 O O . GLU A 1 84 ? 13.992 17.764 -3.887 1.00 60.50 84 GLU A O 1
ATOM 639 N N . ILE A 1 85 ? 15.020 19.315 -5.150 1.00 63.19 85 ILE A N 1
ATOM 640 C CA . ILE A 1 85 ? 15.342 18.401 -6.247 1.00 63.19 85 ILE A CA 1
ATOM 641 C C . ILE A 1 85 ? 16.368 17.382 -5.735 1.00 63.19 85 ILE A C 1
ATOM 643 O O . ILE A 1 85 ? 17.392 17.755 -5.173 1.00 63.19 85 ILE A O 1
ATOM 647 N N . GLY A 1 86 ? 16.099 16.094 -5.952 1.00 62.72 86 GLY A N 1
ATOM 648 C CA . GLY A 1 86 ? 17.001 15.004 -5.566 1.00 62.72 86 GLY A CA 1
ATOM 649 C C . GLY A 1 86 ? 16.745 14.401 -4.182 1.00 62.72 86 GLY A C 1
ATOM 650 O O . GLY A 1 86 ? 17.482 13.496 -3.794 1.00 62.72 86 GLY A O 1
ATOM 651 N N . THR A 1 87 ? 15.727 14.850 -3.441 1.00 72.44 87 THR A N 1
ATOM 652 C CA . THR A 1 87 ? 15.319 14.204 -2.181 1.00 72.44 87 THR A CA 1
ATOM 653 C C . THR A 1 87 ? 14.268 13.118 -2.440 1.00 72.44 87 THR A C 1
ATOM 655 O O . THR A 1 87 ? 13.219 13.439 -3.023 1.00 72.44 87 THR A O 1
ATOM 658 N N . PRO A 1 88 ? 14.504 11.865 -1.988 1.00 77.88 88 PRO A N 1
ATOM 659 C CA . PRO A 1 88 ? 13.533 10.782 -2.084 1.00 77.88 88 PR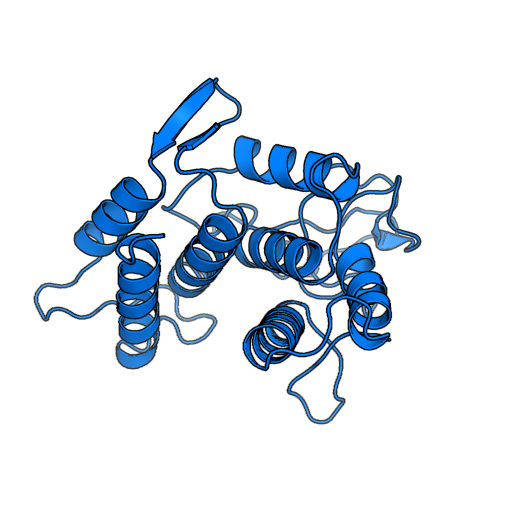O A CA 1
ATOM 660 C C . PRO A 1 88 ? 12.172 11.177 -1.510 1.00 77.88 88 PRO A C 1
ATOM 662 O O . PRO A 1 88 ? 12.073 11.836 -0.473 1.00 77.88 88 PRO A O 1
ATOM 665 N N . ARG A 1 89 ? 11.101 10.774 -2.191 1.00 85.31 89 ARG A N 1
ATOM 666 C CA . ARG A 1 89 ? 9.732 10.952 -1.698 1.00 85.31 89 ARG A CA 1
ATOM 667 C C . ARG A 1 89 ? 9.441 9.937 -0.593 1.00 85.31 89 ARG A C 1
ATOM 669 O O . ARG A 1 89 ? 9.928 8.816 -0.649 1.00 85.31 89 ARG A O 1
ATOM 676 N N . ARG A 1 90 ? 8.644 10.323 0.407 1.00 92.00 90 ARG A N 1
ATOM 677 C CA . ARG A 1 90 ? 8.318 9.450 1.544 1.00 92.00 90 ARG A CA 1
ATOM 678 C C . ARG A 1 90 ? 7.267 8.426 1.133 1.00 92.00 90 ARG A C 1
ATOM 680 O O . ARG A 1 90 ? 6.184 8.816 0.693 1.00 92.00 90 ARG A O 1
ATOM 687 N N . SER A 1 91 ? 7.575 7.149 1.294 1.00 96.19 91 SER A N 1
ATOM 688 C CA . SER A 1 91 ? 6.616 6.057 1.138 1.00 96.19 91 SER A CA 1
ATOM 689 C C . SER A 1 91 ? 5.608 6.024 2.290 1.00 96.19 91 SER A C 1
ATOM 691 O O . SER A 1 91 ? 5.919 6.480 3.393 1.00 96.19 91 SER A O 1
ATOM 693 N N . TYR A 1 92 ? 4.401 5.501 2.055 1.00 97.75 92 TYR A N 1
ATOM 694 C CA . TYR A 1 92 ? 3.384 5.374 3.106 1.00 97.75 92 TYR A CA 1
ATOM 695 C C . TYR A 1 92 ? 2.427 4.198 2.889 1.00 97.75 92 TYR A C 1
ATOM 697 O O . TYR A 1 92 ? 2.233 3.739 1.764 1.00 97.75 92 TYR A O 1
ATOM 705 N N . GLY A 1 93 ? 1.824 3.725 3.982 1.00 98.25 93 GLY A N 1
ATOM 706 C CA . GLY A 1 93 ? 1.199 2.408 4.100 1.00 98.25 93 GLY A CA 1
ATOM 707 C C . GLY A 1 93 ? 0.193 2.101 3.008 1.00 98.25 93 GLY A C 1
ATOM 708 O O . GLY A 1 93 ? 0.371 1.145 2.258 1.00 98.25 93 GLY A O 1
ATOM 709 N N . SER A 1 94 ? -0.833 2.939 2.864 1.00 98.19 94 SER A N 1
ATOM 710 C CA . SER A 1 94 ? -1.886 2.703 1.862 1.00 98.19 94 SER A CA 1
ATOM 711 C C . SER A 1 94 ? -1.344 2.564 0.435 1.00 98.19 94 SER A C 1
ATOM 713 O O . SER A 1 94 ? -1.850 1.740 -0.324 1.00 98.19 94 SER A O 1
ATOM 715 N N . MET A 1 95 ? -0.302 3.310 0.056 1.00 98.56 95 MET A N 1
ATOM 716 C CA . MET A 1 95 ? 0.309 3.161 -1.270 1.00 98.56 95 MET A CA 1
ATOM 717 C C . MET A 1 95 ? 1.275 1.989 -1.340 1.00 98.56 95 MET A C 1
ATOM 719 O O . MET A 1 95 ? 1.312 1.327 -2.374 1.00 98.56 95 MET A O 1
ATOM 723 N N . THR A 1 96 ? 2.012 1.689 -0.269 1.00 98.81 96 THR A N 1
ATOM 724 C CA . THR A 1 96 ? 2.896 0.520 -0.238 1.00 98.81 96 THR A CA 1
ATOM 725 C C . THR A 1 96 ? 2.108 -0.775 -0.423 1.00 98.81 96 THR A C 1
ATOM 727 O O . THR A 1 96 ? 2.434 -1.548 -1.319 1.00 98.81 96 THR A O 1
ATOM 730 N N . TYR A 1 97 ? 1.012 -0.976 0.313 1.00 98.88 97 TYR A N 1
ATOM 731 C CA . TYR A 1 97 ? 0.162 -2.158 0.127 1.00 98.88 97 TYR A CA 1
ATOM 732 C C . TYR A 1 97 ? -0.557 -2.162 -1.232 1.00 98.88 97 TYR A C 1
ATOM 734 O O . TYR A 1 97 ? -0.676 -3.216 -1.857 1.00 98.88 97 TYR A O 1
ATOM 742 N N . ALA A 1 98 ? -0.969 -0.997 -1.753 1.00 98.88 98 ALA A N 1
ATOM 743 C CA . ALA A 1 98 ? -1.522 -0.901 -3.107 1.00 98.88 98 ALA A CA 1
ATOM 744 C C . ALA A 1 98 ? -0.504 -1.321 -4.181 1.00 98.88 98 ALA A C 1
ATOM 746 O O . ALA A 1 98 ? -0.850 -2.060 -5.105 1.00 98.88 98 ALA A O 1
ATOM 747 N N . GLY A 1 99 ? 0.742 -0.858 -4.062 1.00 98.81 99 GLY A N 1
ATOM 748 C CA . GLY A 1 99 ? 1.846 -1.196 -4.957 1.00 98.81 99 GLY A CA 1
ATOM 749 C C . GLY A 1 99 ? 2.220 -2.669 -4.879 1.00 98.81 99 GLY A C 1
ATOM 750 O O . GLY A 1 99 ? 2.327 -3.319 -5.916 1.00 98.81 99 GLY A O 1
ATOM 751 N N . PHE A 1 100 ? 2.315 -3.205 -3.661 1.00 98.88 100 PHE A N 1
ATOM 752 C CA . PHE A 1 100 ? 2.583 -4.614 -3.399 1.00 98.88 100 PHE A CA 1
ATOM 753 C C . PHE A 1 100 ? 1.558 -5.523 -4.078 1.00 98.88 100 PHE A C 1
ATOM 755 O O . PHE A 1 100 ? 1.912 -6.324 -4.941 1.00 98.88 100 PHE A O 1
ATOM 762 N N . LYS A 1 101 ? 0.271 -5.312 -3.780 1.00 98.69 101 LYS A N 1
ATOM 763 C CA . LYS A 1 101 ? -0.833 -6.052 -4.401 1.00 98.69 101 LYS A CA 1
ATOM 764 C C . LYS A 1 101 ? -0.816 -5.937 -5.924 1.00 98.69 101 LYS A C 1
ATOM 766 O O . LYS A 1 101 ? -0.992 -6.920 -6.632 1.00 98.69 101 LYS A O 1
ATOM 771 N N . SER A 1 102 ? -0.571 -4.729 -6.434 1.00 98.69 102 SER A N 1
ATOM 772 C CA . SER A 1 102 ? -0.510 -4.473 -7.874 1.00 98.69 102 SER A CA 1
ATOM 773 C C . SER A 1 102 ? 0.622 -5.240 -8.560 1.00 98.69 102 SER A C 1
ATOM 775 O O . SER A 1 102 ? 0.430 -5.709 -9.677 1.00 98.69 102 SER A O 1
ATOM 777 N N . MET A 1 103 ? 1.792 -5.369 -7.923 1.00 98.62 103 MET A N 1
ATOM 778 C CA . MET A 1 103 ? 2.896 -6.173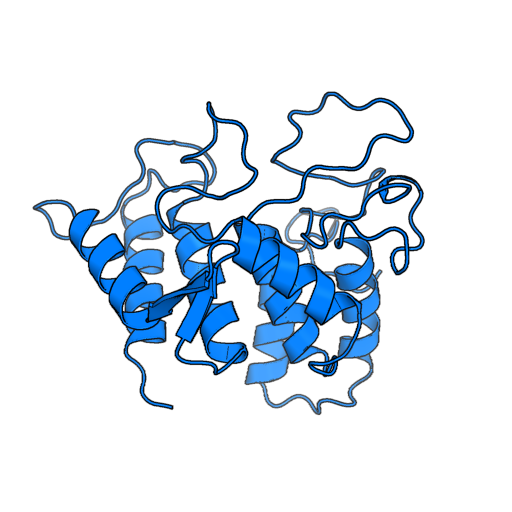 -8.456 1.00 98.62 103 MET A CA 1
ATOM 779 C C . MET A 1 103 ? 2.536 -7.660 -8.502 1.00 98.62 103 MET A C 1
ATOM 781 O O . MET A 1 103 ? 2.791 -8.292 -9.524 1.00 98.62 103 MET A O 1
ATOM 785 N N . LEU A 1 104 ? 1.878 -8.183 -7.462 1.00 98.31 104 LEU A N 1
ATOM 786 C CA . LEU A 1 104 ? 1.402 -9.571 -7.434 1.00 98.31 104 LEU A CA 1
ATOM 787 C C . LEU A 1 104 ? 0.393 -9.841 -8.563 1.00 98.31 104 LEU A C 1
ATOM 789 O O . LEU A 1 104 ? 0.583 -10.774 -9.335 1.00 98.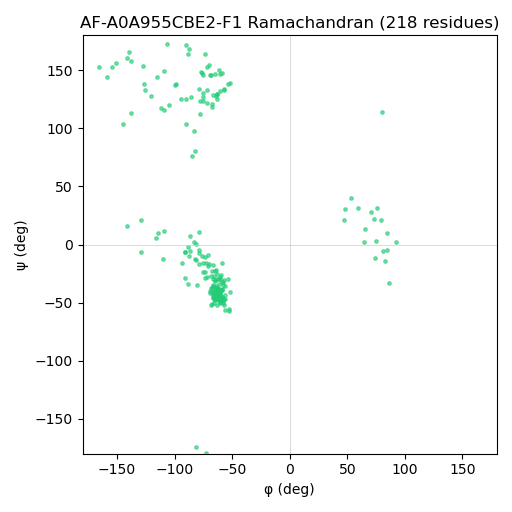31 104 LEU A O 1
ATOM 793 N N . TYR A 1 105 ? -0.601 -8.967 -8.763 1.00 98.00 105 TYR A N 1
ATOM 794 C CA . TYR A 1 105 ? -1.532 -9.086 -9.899 1.00 98.00 105 TYR A CA 1
ATOM 795 C C . TYR A 1 105 ? -0.865 -8.938 -11.275 1.00 98.00 105 TYR A C 1
ATOM 797 O O . TYR A 1 105 ? -1.418 -9.386 -12.274 1.00 98.00 105 TYR A O 1
ATOM 805 N N . CYS A 1 106 ? 0.309 -8.306 -11.354 1.00 98.06 106 CYS A N 1
ATOM 806 C CA . CYS A 1 106 ? 1.091 -8.227 -12.590 1.00 98.06 106 CYS A CA 1
ATOM 807 C C . CYS A 1 106 ? 2.021 -9.436 -12.802 1.00 98.06 106 CYS A C 1
ATOM 809 O O . CYS A 1 106 ? 2.848 -9.382 -13.716 1.00 98.06 106 CYS A O 1
ATOM 811 N N . GLY A 1 107 ? 1.932 -10.476 -11.965 1.00 97.00 107 GLY A N 1
ATOM 812 C CA . GLY A 1 107 ? 2.762 -11.677 -12.064 1.00 97.00 107 GLY A CA 1
ATOM 813 C C . GLY A 1 107 ? 4.228 -11.442 -11.696 1.00 97.00 107 GLY A C 1
ATOM 814 O O . GLY A 1 107 ? 5.111 -12.088 -12.249 1.00 97.00 107 GLY A O 1
ATOM 815 N N . VAL A 1 108 ? 4.526 -10.467 -10.828 1.00 98.12 108 VAL A N 1
ATOM 816 C CA . VAL A 1 108 ? 5.895 -10.286 -10.326 1.00 98.12 108 VAL A CA 1
ATOM 817 C C . VAL A 1 108 ? 6.197 -11.376 -9.302 1.00 98.12 108 VAL A C 1
ATOM 819 O O . VAL A 1 108 ? 5.489 -11.505 -8.303 1.00 98.12 108 VAL A O 1
ATOM 822 N N . GLU A 1 109 ? 7.268 -12.126 -9.550 1.00 97.88 109 GLU A N 1
ATOM 823 C CA . GLU A 1 109 ? 7.692 -13.240 -8.705 1.00 97.88 109 GLU A CA 1
ATOM 824 C C . GLU A 1 109 ? 8.035 -12.809 -7.279 1.00 97.88 109 GLU A C 1
ATOM 826 O O . GLU A 1 109 ? 8.510 -11.699 -7.022 1.00 97.88 109 GLU A O 1
ATOM 831 N N . ARG A 1 110 ? 7.823 -13.724 -6.329 1.00 98.00 110 ARG A N 1
ATOM 832 C CA . ARG A 1 110 ? 8.016 -13.445 -4.899 1.00 98.00 110 ARG A CA 1
ATOM 833 C C . ARG A 1 110 ? 9.461 -13.100 -4.544 1.00 98.00 110 ARG A C 1
ATOM 835 O O . ARG A 1 110 ? 9.679 -12.374 -3.579 1.00 98.00 110 ARG A O 1
ATOM 842 N N . ASP A 1 111 ? 10.441 -13.622 -5.271 1.00 97.94 111 ASP A N 1
ATOM 843 C CA . ASP A 1 111 ? 11.868 -13.365 -5.059 1.00 97.94 111 ASP A CA 1
ATOM 844 C C . ASP A 1 111 ? 12.388 -12.135 -5.824 1.00 97.94 111 ASP A C 1
ATOM 846 O O . ASP A 1 111 ? 13.545 -11.747 -5.641 1.00 97.94 111 ASP A O 1
ATOM 850 N N . ASP A 1 112 ? 11.536 -11.467 -6.615 1.00 98.44 112 ASP A N 1
ATOM 851 C CA . ASP A 1 112 ? 11.901 -10.241 -7.319 1.00 98.44 112 ASP A CA 1
ATOM 852 C C . ASP A 1 112 ? 12.377 -9.173 -6.311 1.00 98.44 112 ASP A C 1
ATOM 854 O O . ASP A 1 112 ? 11.710 -8.929 -5.293 1.00 98.44 112 ASP A O 1
ATOM 858 N N . PRO A 1 113 ? 13.498 -8.476 -6.581 1.00 97.69 113 PRO A N 1
ATOM 859 C CA . PRO A 1 113 ? 14.032 -7.453 -5.684 1.00 97.69 113 PRO A CA 1
ATOM 860 C C . PRO A 1 113 ? 13.018 -6.371 -5.292 1.00 97.69 113 PRO A C 1
ATOM 862 O O . PRO A 1 113 ? 13.092 -5.825 -4.191 1.00 97.69 113 PRO A O 1
ATOM 865 N N . ARG A 1 114 ? 12.048 -6.062 -6.162 1.00 98.25 114 ARG A N 1
ATOM 866 C CA . ARG A 1 114 ? 10.978 -5.093 -5.884 1.00 98.25 114 ARG A CA 1
ATOM 867 C C . ARG A 1 114 ? 10.005 -5.617 -4.835 1.00 98.25 114 ARG A C 1
ATOM 869 O O . ARG A 1 114 ? 9.626 -4.860 -3.941 1.00 98.25 114 ARG A O 1
ATOM 876 N N . ILE A 1 115 ? 9.639 -6.897 -4.908 1.00 98.56 115 ILE A N 1
ATOM 877 C CA . ILE A 1 115 ? 8.789 -7.553 -3.909 1.00 98.56 115 ILE A CA 1
ATOM 878 C C . ILE A 1 115 ? 9.523 -7.636 -2.570 1.00 98.56 115 ILE A C 1
ATOM 880 O O . ILE A 1 115 ? 8.973 -7.230 -1.548 1.00 98.56 115 ILE A O 1
ATOM 884 N N . GLN A 1 116 ? 10.785 -8.067 -2.570 1.00 98.25 116 GLN A N 1
ATOM 885 C CA . GLN A 1 116 ? 11.584 -8.187 -1.346 1.00 98.25 116 GLN A CA 1
ATOM 886 C C . GLN A 1 116 ? 11.824 -6.836 -0.653 1.00 98.25 116 GLN A C 1
ATOM 888 O O . GLN A 1 116 ? 11.711 -6.735 0.573 1.00 98.25 116 GLN A O 1
ATOM 893 N N . ALA A 1 117 ? 12.087 -5.773 -1.420 1.00 98.38 117 ALA A N 1
ATOM 894 C CA . ALA A 1 117 ? 12.199 -4.419 -0.880 1.00 98.38 117 ALA A CA 1
ATOM 895 C C . ALA A 1 117 ? 10.872 -3.945 -0.261 1.00 98.38 117 ALA A C 1
ATOM 897 O O . ALA A 1 117 ? 10.860 -3.403 0.844 1.00 98.38 117 ALA A O 1
ATOM 898 N N . CYS A 1 118 ? 9.744 -4.208 -0.928 1.00 98.50 118 CYS A N 1
ATOM 899 C CA . CYS A 1 118 ? 8.421 -3.871 -0.407 1.00 98.50 118 CYS A CA 1
ATOM 900 C C . CYS A 1 118 ? 8.080 -4.642 0.873 1.00 98.50 118 CYS A C 1
ATOM 902 O O . CYS A 1 118 ? 7.593 -4.051 1.835 1.00 98.50 118 CYS A O 1
ATOM 904 N N . LEU A 1 119 ? 8.360 -5.947 0.916 1.00 98.25 119 LEU A N 1
ATOM 905 C CA . LEU A 1 119 ? 8.173 -6.762 2.115 1.00 98.25 119 LEU A CA 1
ATOM 906 C C . LEU A 1 119 ? 9.032 -6.249 3.268 1.00 98.25 119 LEU A C 1
ATOM 908 O O . LEU A 1 119 ? 8.545 -6.139 4.386 1.00 98.25 119 LEU A O 1
ATOM 912 N N . THR A 1 120 ? 10.281 -5.864 3.003 1.00 98.44 120 THR A N 1
ATOM 913 C CA . THR A 1 120 ? 11.146 -5.242 4.016 1.00 98.44 120 THR A CA 1
ATOM 914 C C . THR A 1 120 ? 10.520 -3.957 4.563 1.00 98.44 120 THR A C 1
ATOM 916 O O . THR A 1 120 ? 10.461 -3.781 5.780 1.00 98.44 120 THR A O 1
ATOM 919 N N . TRP A 1 121 ? 9.979 -3.092 3.696 1.00 98.62 121 TRP A N 1
ATOM 920 C CA . TRP A 1 121 ? 9.248 -1.900 4.135 1.00 98.62 121 TRP A CA 1
ATOM 921 C C . TRP A 1 121 ? 8.051 -2.261 5.014 1.00 98.62 121 TRP A C 1
ATOM 923 O O . TRP A 1 121 ? 7.892 -1.684 6.087 1.00 98.62 121 TRP A O 1
ATOM 933 N N . ILE A 1 122 ? 7.234 -3.226 4.581 1.00 98.62 122 ILE A N 1
ATOM 934 C CA . ILE A 1 122 ? 6.050 -3.689 5.310 1.00 98.62 122 ILE A CA 1
ATOM 935 C C . ILE A 1 122 ? 6.438 -4.187 6.706 1.00 98.62 122 ILE A C 1
ATOM 937 O O . ILE A 1 122 ? 5.851 -3.739 7.683 1.00 98.62 122 ILE A O 1
ATOM 941 N N . ARG A 1 123 ? 7.461 -5.040 6.822 1.00 98.44 123 ARG A N 1
ATOM 942 C CA . ARG A 1 123 ? 7.929 -5.577 8.112 1.00 98.44 123 ARG A CA 1
ATOM 943 C C . ARG A 1 123 ? 8.457 -4.490 9.047 1.00 98.44 123 ARG A C 1
ATOM 945 O O . ARG A 1 123 ? 8.208 -4.536 10.246 1.00 98.44 123 ARG A O 1
ATOM 952 N N . ASN A 1 124 ? 9.153 -3.494 8.501 1.00 98.38 124 ASN A N 1
ATOM 953 C CA . ASN A 1 124 ? 9.659 -2.349 9.264 1.00 98.38 124 ASN A CA 1
ATOM 954 C C . ASN A 1 124 ? 8.557 -1.386 9.727 1.00 98.38 124 ASN A C 1
ATOM 956 O O . ASN A 1 124 ? 8.799 -0.568 10.612 1.00 98.38 124 ASN A O 1
ATOM 960 N N . ASN A 1 125 ? 7.376 -1.446 9.111 1.00 98.25 125 ASN A N 1
ATOM 961 C CA . ASN A 1 125 ? 6.293 -0.488 9.311 1.00 98.25 125 ASN A CA 1
ATOM 962 C C . ASN A 1 125 ? 4.956 -1.178 9.625 1.00 98.25 125 ASN A C 1
ATOM 964 O O . ASN A 1 125 ? 3.900 -0.584 9.400 1.00 98.25 125 ASN A O 1
ATOM 968 N N . TYR A 1 126 ? 4.981 -2.425 10.103 1.00 98.50 126 TYR A N 1
ATOM 969 C CA . TYR A 1 126 ? 3.764 -3.167 10.404 1.00 98.50 126 TYR A CA 1
ATOM 970 C C . TYR A 1 126 ? 3.041 -2.517 11.589 1.00 98.50 126 TYR A C 1
ATOM 972 O O . TYR A 1 126 ? 3.588 -2.382 12.681 1.00 98.50 126 TYR A O 1
ATOM 980 N N . THR A 1 127 ? 1.820 -2.049 11.346 1.00 98.25 127 THR A N 1
ATOM 981 C CA . THR A 1 127 ? 0.932 -1.451 12.347 1.00 98.25 127 THR A CA 1
ATOM 982 C C . THR A 1 127 ? -0.481 -1.375 11.784 1.00 98.25 127 THR A C 1
ATOM 984 O O . THR A 1 127 ? -0.665 -1.255 10.571 1.00 98.25 127 THR A O 1
ATOM 987 N N . LEU A 1 128 ? -1.482 -1.392 12.658 1.00 98.50 128 LEU A N 1
ATOM 988 C CA . LEU A 1 128 ? -2.887 -1.169 12.308 1.00 98.50 128 LEU A CA 1
ATOM 989 C C . LEU A 1 128 ? -3.451 0.105 12.965 1.00 98.50 128 LEU A C 1
ATOM 991 O O . LEU A 1 128 ? -4.643 0.385 12.861 1.00 98.50 128 LEU A O 1
ATOM 995 N N . ASP A 1 129 ? -2.610 0.883 13.653 1.00 97.56 129 ASP A N 1
ATOM 996 C CA . ASP A 1 129 ? -3.032 2.054 14.433 1.00 97.56 129 ASP A CA 1
ATOM 997 C C . ASP A 1 129 ? -3.010 3.357 13.636 1.00 97.56 129 ASP A C 1
ATOM 999 O O . ASP A 1 129 ? -3.775 4.278 13.918 1.00 97.56 129 ASP A O 1
ATOM 1003 N N . VAL A 1 130 ? -2.123 3.436 12.647 1.00 97.38 130 VAL A N 1
ATOM 1004 C CA . VAL A 1 130 ? -1.887 4.615 11.809 1.00 97.38 130 VAL A CA 1
ATOM 1005 C C . VAL A 1 130 ? -1.672 4.181 10.365 1.00 97.38 130 VAL A C 1
ATOM 1007 O O . VAL A 1 130 ? -1.402 3.014 10.102 1.00 97.38 130 VAL A O 1
ATOM 1010 N N . ASN A 1 131 ? -1.737 5.119 9.423 1.00 97.19 131 ASN A N 1
ATOM 1011 C CA . ASN A 1 131 ? -1.256 4.902 8.058 1.00 97.19 131 ASN A CA 1
ATOM 1012 C C . ASN A 1 131 ? 0.270 5.142 8.042 1.00 97.19 131 ASN A C 1
ATOM 1014 O O . ASN A 1 131 ? 0.703 6.301 8.014 1.00 97.19 131 ASN A O 1
ATOM 1018 N N . PRO A 1 132 ? 1.110 4.089 8.122 1.00 97.19 132 PRO A N 1
ATOM 1019 C CA . PRO A 1 132 ? 2.529 4.245 8.420 1.00 97.19 132 PRO A CA 1
ATOM 1020 C C . PRO A 1 132 ? 3.245 5.093 7.371 1.00 97.19 132 PRO A C 1
ATOM 1022 O O . PRO A 1 132 ? 2.907 5.069 6.190 1.00 97.19 132 PRO A O 1
ATOM 1025 N N . GLY A 1 133 ? 4.247 5.859 7.800 1.00 95.06 133 GLY A N 1
ATOM 1026 C CA . GLY A 1 133 ? 4.965 6.801 6.940 1.00 95.06 133 GLY A CA 1
ATOM 1027 C C . GLY A 1 133 ? 4.274 8.157 6.775 1.00 95.06 133 GLY A C 1
ATOM 1028 O O . GLY A 1 133 ? 4.936 9.109 6.366 1.00 95.06 133 GLY A O 1
ATOM 1029 N N . MET A 1 134 ? 2.999 8.307 7.146 1.00 94.38 134 MET A N 1
ATOM 1030 C CA . MET A 1 134 ? 2.390 9.633 7.258 1.00 94.38 134 MET A CA 1
ATOM 1031 C C . MET A 1 134 ? 3.068 10.453 8.379 1.00 94.38 134 MET A C 1
ATOM 1033 O O . MET A 1 134 ? 3.548 9.887 9.361 1.00 94.38 134 MET A O 1
ATOM 1037 N N . PRO A 1 135 ? 3.174 11.787 8.242 1.00 91.75 135 PRO A N 1
ATOM 1038 C CA . PRO A 1 135 ? 3.618 12.668 9.324 1.00 91.75 135 PRO A CA 1
ATOM 1039 C C . PRO A 1 135 ? 2.715 12.545 10.554 1.00 91.75 135 PRO A C 1
ATOM 1041 O O . PRO A 1 135 ? 1.513 12.397 10.384 1.00 91.75 135 PRO A O 1
ATOM 1044 N N . ASP A 1 136 ? 3.253 12.706 11.765 1.00 89.62 136 ASP A N 1
ATOM 1045 C CA . ASP A 1 136 ? 2.514 12.478 13.023 1.00 89.62 136 ASP A CA 1
ATOM 1046 C C . ASP A 1 136 ? 1.177 13.230 13.096 1.00 89.62 136 ASP A C 1
ATOM 1048 O O . ASP A 1 136 ? 0.159 12.672 13.497 1.00 89.62 136 ASP A O 1
ATOM 1052 N N . ARG A 1 137 ? 1.150 14.485 12.629 1.00 89.19 137 ARG A N 1
ATOM 1053 C CA . ARG A 1 137 ? -0.072 15.309 12.596 1.00 89.19 137 ARG A CA 1
ATOM 1054 C C . ARG A 1 137 ? -1.164 14.775 11.656 1.00 89.19 137 ARG A C 1
ATOM 1056 O O . ARG A 1 137 ? -2.319 15.141 11.808 1.00 89.19 137 ARG A O 1
ATOM 1063 N N . ASP A 1 138 ? -0.765 13.970 10.675 1.00 91.19 138 ASP A N 1
ATOM 1064 C CA . ASP A 1 138 ? -1.587 13.406 9.604 1.00 91.19 138 ASP A CA 1
ATOM 1065 C C . ASP A 1 138 ? -1.671 11.863 9.739 1.00 91.19 138 ASP A C 1
ATOM 1067 O O . ASP A 1 138 ? -2.120 11.184 8.819 1.00 91.19 138 ASP A O 1
ATOM 1071 N N . ALA A 1 139 ? -1.199 11.273 10.848 1.00 91.62 139 ALA A N 1
ATOM 1072 C CA . ALA A 1 139 ? -1.012 9.822 10.980 1.00 91.62 139 ALA A CA 1
ATOM 1073 C C . ALA A 1 139 ? -2.327 9.027 10.927 1.00 91.62 139 ALA A C 1
ATOM 1075 O O . ALA A 1 139 ? -2.352 7.889 10.451 1.00 91.62 139 ALA A O 1
ATOM 1076 N N . ALA A 1 140 ? -3.417 9.647 11.385 1.00 93.44 140 ALA A N 1
ATOM 1077 C CA . ALA A 1 140 ? -4.762 9.093 11.312 1.00 93.44 140 ALA A CA 1
ATOM 1078 C C . ALA A 1 140 ? -5.427 9.304 9.941 1.00 93.44 140 ALA A C 1
ATOM 1080 O O . ALA A 1 140 ? -6.446 8.675 9.678 1.00 93.44 140 ALA A O 1
ATOM 1081 N N . ASP A 1 141 ? -4.891 10.154 9.056 1.00 93.62 141 ASP A N 1
ATOM 1082 C CA . ASP A 1 141 ? -5.506 10.388 7.748 1.00 93.62 141 ASP A CA 1
ATOM 1083 C C . ASP A 1 141 ? -5.506 9.096 6.918 1.00 93.62 141 ASP A C 1
ATOM 1085 O O . ASP A 1 141 ? -4.456 8.500 6.635 1.00 93.62 141 ASP A O 1
ATOM 1089 N N . GLY A 1 142 ? -6.688 8.695 6.447 1.00 95.00 142 GLY A N 1
ATOM 1090 C CA . GLY A 1 142 ? -6.817 7.537 5.566 1.00 95.00 142 GLY A CA 1
ATOM 1091 C C . GLY A 1 142 ? -6.632 6.197 6.263 1.00 95.00 142 GLY A C 1
ATOM 1092 O O . GLY A 1 142 ? -6.238 5.246 5.589 1.00 95.00 142 GLY A O 1
ATOM 1093 N N . LEU A 1 143 ? -6.824 6.128 7.582 1.00 97.81 143 LEU A N 1
ATOM 1094 C CA . LEU A 1 143 ? -6.651 4.912 8.370 1.00 97.81 143 LEU A CA 1
ATOM 1095 C C . LEU A 1 143 ? -7.552 3.781 7.864 1.00 97.81 143 LEU A C 1
ATOM 1097 O O . LEU A 1 143 ? -7.060 2.689 7.596 1.00 97.81 143 LEU A O 1
ATOM 1101 N N . TYR A 1 144 ? -8.849 4.027 7.677 1.00 98.50 144 TYR A N 1
ATOM 1102 C CA . TYR A 1 144 ? -9.782 2.980 7.242 1.00 98.50 144 TYR A CA 1
ATOM 1103 C C . TYR A 1 144 ? -9.496 2.512 5.814 1.00 98.50 144 TYR A C 1
ATOM 1105 O O . TYR A 1 144 ? -9.562 1.319 5.516 1.00 98.50 144 TYR A O 1
ATOM 1113 N N . TYR A 1 145 ? -9.118 3.434 4.930 1.00 98.31 145 TYR A N 1
ATOM 1114 C CA . TYR A 1 145 ? -8.682 3.108 3.581 1.00 98.31 145 TYR A CA 1
ATOM 1115 C C . TYR A 1 145 ? -7.374 2.311 3.594 1.00 98.31 145 TYR A C 1
ATOM 1117 O O . TYR A 1 145 ? -7.247 1.328 2.867 1.00 98.31 145 TYR A O 1
ATOM 1125 N N . TYR A 1 146 ? -6.417 2.691 4.441 1.00 98.62 146 TYR A N 1
ATOM 1126 C CA . TYR A 1 146 ? -5.188 1.936 4.656 1.00 98.62 146 TYR A CA 1
ATOM 1127 C C . TYR A 1 146 ? -5.483 0.502 5.104 1.00 98.62 146 TYR A C 1
ATOM 1129 O O . TYR A 1 146 ? -5.007 -0.422 4.448 1.00 98.62 146 TYR A O 1
ATOM 1137 N N . LEU A 1 147 ? -6.305 0.316 6.140 1.00 98.81 147 LEU A N 1
ATOM 1138 C CA . LEU A 1 147 ? -6.691 -1.003 6.650 1.00 98.81 147 LEU A CA 1
ATOM 1139 C C . LEU A 1 147 ? -7.379 -1.856 5.575 1.00 98.81 147 LEU A C 1
ATOM 1141 O O . LEU A 1 147 ? -7.101 -3.048 5.450 1.00 98.81 147 LEU A O 1
ATOM 1145 N N . HIS A 1 148 ? -8.211 -1.239 4.736 1.00 98.81 148 HIS A N 1
ATOM 1146 C CA . HIS A 1 148 ? -8.851 -1.935 3.626 1.00 98.81 148 HIS A CA 1
ATOM 1147 C C . HIS A 1 148 ? -7.859 -2.397 2.556 1.00 98.81 148 HIS A C 1
ATOM 1149 O O . HIS A 1 148 ? -7.901 -3.546 2.110 1.00 98.81 148 HIS A O 1
ATOM 1155 N N . VAL A 1 149 ? -6.932 -1.531 2.147 1.00 98.69 149 VAL A N 1
ATOM 1156 C CA . VAL A 1 149 ? -5.909 -1.899 1.159 1.00 98.69 149 VAL A CA 1
ATOM 1157 C C . VAL A 1 149 ? -4.922 -2.918 1.734 1.00 98.69 149 VAL A C 1
ATOM 1159 O O . VAL A 1 149 ? -4.537 -3.839 1.014 1.00 98.69 149 VAL A O 1
ATOM 1162 N N . PHE A 1 150 ? -4.568 -2.793 3.017 1.00 98.81 150 PHE A N 1
ATOM 1163 C CA . PHE A 1 150 ? -3.799 -3.778 3.779 1.00 98.81 150 PHE A CA 1
ATOM 1164 C C . PHE A 1 150 ? -4.449 -5.159 3.683 1.00 98.81 150 PHE A C 1
ATOM 1166 O O . PHE A 1 150 ? -3.813 -6.090 3.196 1.00 98.81 150 PHE A O 1
ATOM 1173 N N . ALA A 1 151 ? -5.733 -5.274 4.040 1.00 98.75 151 ALA A N 1
ATOM 1174 C CA . ALA A 1 151 ? -6.455 -6.546 4.035 1.00 98.75 151 ALA A CA 1
ATOM 1175 C C . ALA A 1 151 ? -6.413 -7.214 2.654 1.00 98.75 151 ALA A C 1
ATOM 1177 O O . ALA A 1 151 ? -6.079 -8.392 2.528 1.00 98.75 151 ALA A O 1
ATOM 1178 N N . ARG A 1 152 ? -6.689 -6.440 1.594 1.00 98.50 152 ARG A N 1
ATOM 1179 C CA . ARG A 1 152 ? -6.661 -6.945 0.212 1.00 98.50 152 ARG A CA 1
ATOM 1180 C C . ARG A 1 152 ? -5.269 -7.400 -0.206 1.00 98.50 152 ARG A C 1
ATOM 1182 O O . ARG A 1 152 ? -5.132 -8.445 -0.829 1.00 98.50 152 ARG A O 1
ATOM 1189 N N . ALA A 1 153 ? -4.240 -6.624 0.114 1.00 98.69 153 ALA A N 1
ATOM 1190 C CA . ALA A 1 153 ? -2.868 -6.957 -0.247 1.00 98.69 153 ALA A CA 1
ATOM 1191 C C . ALA A 1 153 ? -2.367 -8.205 0.491 1.00 98.69 153 ALA A C 1
ATOM 1193 O O . ALA A 1 153 ? -1.769 -9.080 -0.131 1.00 98.69 153 ALA A O 1
ATOM 1194 N N . MET A 1 154 ? -2.654 -8.310 1.789 1.00 98.38 154 MET A N 1
ATOM 1195 C CA . MET A 1 154 ? -2.272 -9.461 2.606 1.00 98.38 154 MET A CA 1
ATOM 1196 C C . MET A 1 154 ? -3.001 -10.735 2.175 1.00 98.38 154 MET A C 1
ATOM 1198 O O . MET A 1 154 ? -2.395 -11.803 2.142 1.00 98.38 154 MET A O 1
ATOM 1202 N N . ARG A 1 155 ? -4.262 -10.623 1.743 1.00 97.56 155 ARG A N 1
ATOM 1203 C CA . ARG A 1 155 ? -4.977 -11.748 1.136 1.00 97.56 155 ARG A CA 1
ATOM 1204 C C . ARG A 1 155 ? -4.316 -12.237 -0.151 1.00 97.56 155 ARG A C 1
ATOM 1206 O O . ARG A 1 155 ? -4.095 -13.431 -0.285 1.00 97.56 155 ARG A O 1
ATOM 1213 N N . VAL A 1 156 ? -3.965 -11.336 -1.072 1.00 97.12 156 VAL A N 1
ATOM 1214 C CA . VAL A 1 156 ? -3.274 -11.716 -2.324 1.00 97.12 156 VAL A CA 1
ATOM 1215 C C . VAL A 1 156 ? -1.885 -12.296 -2.041 1.00 97.12 156 VAL A C 1
ATOM 1217 O O . VAL A 1 156 ? -1.418 -13.177 -2.757 1.00 97.12 156 VAL A O 1
ATOM 1220 N N . TRP A 1 157 ? -1.223 -11.836 -0.977 1.00 97.69 157 TRP A N 1
ATOM 1221 C CA . TRP A 1 157 ? 0.034 -12.422 -0.521 1.00 97.69 157 TRP A CA 1
ATOM 1222 C C . TRP A 1 157 ? -0.126 -13.852 0.013 1.00 97.69 157 TRP A C 1
ATOM 1224 O O . TRP A 1 157 ? 0.800 -14.652 -0.100 1.00 97.69 157 TRP A O 1
ATOM 1234 N N . GLY A 1 158 ? -1.284 -14.200 0.571 1.00 96.62 158 GLY A N 1
ATOM 1235 C CA . GLY A 1 158 ? -1.644 -15.569 0.945 1.00 96.62 158 GLY A CA 1
ATOM 1236 C C . GLY A 1 158 ? -0.954 -16.117 2.198 1.00 96.62 158 GLY A C 1
ATOM 1237 O O . GLY A 1 158 ? -1.390 -17.135 2.722 1.00 96.62 158 GLY A O 1
ATOM 1238 N N . GLU A 1 159 ? 0.075 -15.455 2.736 1.00 96.56 159 GLU A N 1
ATOM 1239 C CA . GLU A 1 159 ? 0.688 -15.892 3.994 1.00 96.56 159 GLU A CA 1
ATOM 1240 C C . GLU A 1 159 ? -0.205 -15.520 5.191 1.00 96.56 159 GLU A C 1
ATOM 1242 O O . GLU A 1 159 ? -0.624 -14.362 5.316 1.00 96.56 159 GLU A O 1
ATOM 1247 N N . PRO A 1 160 ? -0.495 -16.461 6.107 1.00 95.81 160 PRO A N 1
ATOM 1248 C CA . PRO A 1 160 ? -1.331 -16.190 7.276 1.00 95.81 160 PRO A CA 1
ATOM 1249 C C . PRO A 1 160 ? -0.611 -15.356 8.339 1.00 95.81 160 PRO A C 1
ATOM 1251 O O . PRO A 1 160 ? -1.261 -14.686 9.139 1.00 95.81 160 PRO A O 1
ATOM 1254 N N . VAL A 1 161 ? 0.724 -15.391 8.337 1.00 97.88 161 VAL A N 1
ATOM 1255 C CA . VAL A 1 161 ? 1.571 -14.745 9.337 1.00 97.88 161 VAL A CA 1
ATOM 1256 C C . VAL A 1 161 ? 2.593 -13.850 8.655 1.00 97.88 161 VAL A C 1
ATOM 1258 O O . VAL A 1 161 ? 3.216 -14.239 7.666 1.00 97.88 161 VAL A O 1
ATOM 1261 N N . ILE A 1 162 ? 2.810 -12.664 9.218 1.00 97.06 162 ILE A N 1
ATOM 1262 C CA . ILE A 1 162 ? 3.923 -11.795 8.849 1.00 97.06 162 ILE A CA 1
ATOM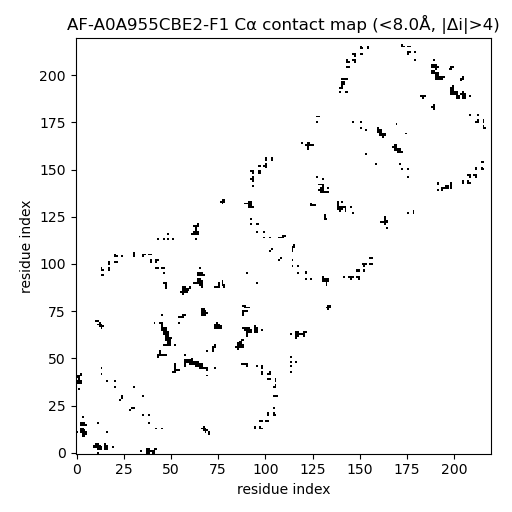 1263 C C . ILE A 1 162 ? 4.801 -11.526 10.066 1.00 97.06 162 ILE A C 1
ATOM 1265 O O . ILE A 1 162 ? 4.313 -11.140 11.119 1.00 97.06 162 ILE A O 1
ATOM 1269 N N . ALA A 1 163 ? 6.104 -11.761 9.929 1.00 97.88 163 ALA A N 1
ATOM 1270 C CA . ALA A 1 163 ? 7.067 -11.384 10.955 1.00 97.88 163 ALA A CA 1
ATOM 1271 C C . ALA A 1 163 ? 7.488 -9.926 10.753 1.00 97.88 163 ALA A C 1
ATOM 1273 O O . ALA A 1 163 ? 7.912 -9.583 9.646 1.00 97.88 163 ALA A O 1
ATOM 1274 N N . ASP A 1 164 ? 7.389 -9.086 11.780 1.00 97.56 164 ASP A N 1
ATOM 1275 C CA . ASP A 1 164 ? 7.868 -7.705 11.734 1.00 97.56 164 ASP A CA 1
ATOM 1276 C C . ASP A 1 164 ? 9.410 -7.626 11.776 1.00 97.56 164 ASP A C 1
ATOM 1278 O O . ASP A 1 164 ? 10.128 -8.630 11.814 1.00 97.56 164 ASP A O 1
ATOM 1282 N N . ALA A 1 165 ? 9.952 -6.409 11.759 1.00 95.38 165 ALA A N 1
ATOM 1283 C CA . ALA A 1 165 ? 11.397 -6.182 11.807 1.00 95.38 165 ALA A CA 1
ATOM 1284 C C . ALA A 1 165 ? 12.073 -6.595 13.126 1.00 95.38 165 ALA A C 1
ATOM 1286 O O . ALA A 1 165 ? 13.297 -6.736 13.167 1.00 95.38 165 ALA A O 1
ATOM 1287 N N . LYS A 1 166 ? 11.301 -6.773 14.202 1.00 96.31 166 LYS A N 1
ATOM 1288 C CA . LYS A 1 166 ? 11.777 -7.265 15.500 1.00 96.31 166 LYS A CA 1
ATOM 1289 C C . LYS A 1 166 ? 11.678 -8.790 15.600 1.00 96.31 166 LYS A C 1
ATOM 1291 O O . LYS A 1 166 ? 12.179 -9.358 16.569 1.00 96.31 166 LYS A O 1
ATOM 1296 N N . GLY A 1 167 ? 11.083 -9.447 14.603 1.00 95.88 167 GLY A N 1
ATOM 1297 C CA . GLY A 1 167 ? 10.826 -10.884 14.584 1.00 95.88 167 GLY A CA 1
ATOM 1298 C C . GLY A 1 167 ? 9.532 -11.288 15.294 1.00 95.88 167 GLY A C 1
ATOM 1299 O O . GLY A 1 167 ? 9.312 -12.481 15.501 1.00 95.88 167 GLY A O 1
ATOM 1300 N N . GLU A 1 168 ? 8.683 -10.328 15.669 1.00 97.88 168 GLU A N 1
ATOM 1301 C CA . GLU A 1 168 ? 7.360 -10.596 16.227 1.00 97.88 168 GLU A CA 1
ATOM 1302 C C . GLU A 1 168 ? 6.436 -11.117 15.124 1.00 97.88 168 GLU A C 1
ATOM 1304 O O . GLU A 1 168 ? 6.429 -10.603 14.008 1.00 97.88 168 GLU A O 1
ATOM 1309 N N . SER A 1 169 ? 5.710 -12.198 15.410 1.00 98.19 169 SER A N 1
ATOM 1310 C CA . SER A 1 169 ? 4.837 -12.856 14.437 1.00 98.19 169 SER A CA 1
ATOM 1311 C C . SER A 1 169 ? 3.412 -12.339 14.563 1.00 98.19 169 SER A C 1
ATOM 1313 O O . SER A 1 169 ? 2.819 -12.455 15.630 1.00 98.19 169 SER A O 1
ATOM 1315 N N . HIS A 1 170 ? 2.861 -11.858 13.452 1.00 98.31 170 HIS A N 1
ATOM 1316 C CA . HIS A 1 170 ? 1.533 -11.262 13.389 1.00 98.31 170 HIS A CA 1
ATOM 1317 C C . HIS A 1 170 ? 0.563 -12.124 12.590 1.00 98.31 170 HIS A C 1
ATOM 1319 O O . HIS A 1 170 ? 0.752 -12.322 11.384 1.00 98.31 170 HIS A O 1
ATOM 1325 N N . VAL A 1 171 ? -0.499 -12.607 13.241 1.00 98.25 171 VAL A N 1
ATOM 1326 C CA . VAL A 1 171 ? -1.632 -13.267 12.573 1.00 98.25 171 VAL A CA 1
ATOM 1327 C C . VAL A 1 171 ? -2.564 -12.175 12.060 1.00 98.25 171 VAL A C 1
ATOM 1329 O O . VAL A 1 171 ? -3.559 -11.813 12.685 1.00 98.25 171 VAL A O 1
ATOM 1332 N N . TRP A 1 172 ? -2.208 -11.602 10.911 1.00 98.12 172 TRP A N 1
ATOM 1333 C CA . TRP A 1 172 ? -2.764 -10.327 10.454 1.00 98.12 172 TRP A CA 1
ATOM 1334 C C . TRP A 1 172 ? -4.294 -10.304 10.327 1.00 98.12 172 TRP A C 1
ATOM 1336 O O . TRP A 1 172 ? -4.900 -9.248 10.490 1.00 98.12 172 TRP A O 1
ATOM 1346 N N . ARG A 1 173 ? -4.925 -11.449 10.022 1.00 98.19 173 ARG A N 1
ATOM 1347 C CA . ARG A 1 173 ? -6.390 -11.568 9.907 1.00 98.19 173 ARG A CA 1
ATOM 1348 C C . ARG A 1 173 ? -7.065 -11.315 11.257 1.00 98.19 173 ARG A C 1
ATOM 1350 O O . ARG A 1 173 ? -7.997 -10.518 11.328 1.00 98.19 173 ARG A O 1
ATOM 1357 N N . GLU A 1 174 ? -6.562 -11.954 12.312 1.00 98.19 174 GLU A N 1
ATOM 1358 C CA . GLU A 1 174 ? -7.074 -11.812 13.679 1.00 98.19 174 GLU A CA 1
ATOM 1359 C C . GLU A 1 174 ? -6.839 -10.390 14.189 1.00 98.19 174 GLU A C 1
ATOM 1361 O O . GLU A 1 174 ? -7.788 -9.712 14.579 1.00 98.19 174 GLU A O 1
ATOM 1366 N N . GLU A 1 175 ? -5.607 -9.893 14.064 1.00 98.69 175 GLU A N 1
ATOM 1367 C CA . GLU A 1 175 ? -5.239 -8.548 14.517 1.00 98.69 175 GLU A CA 1
ATOM 1368 C C . GLU A 1 175 ? -6.045 -7.447 13.814 1.00 98.69 175 GLU A C 1
ATOM 1370 O O . GLU A 1 175 ? -6.466 -6.475 14.446 1.00 98.69 175 GLU A O 1
ATOM 1375 N N . LEU A 1 176 ? -6.308 -7.591 12.509 1.00 98.81 176 LEU A N 1
ATOM 1376 C CA . LEU A 1 176 ? -7.147 -6.656 11.761 1.00 98.81 176 LEU A CA 1
ATOM 1377 C C . LEU A 1 176 ? -8.590 -6.654 12.271 1.00 98.81 176 LEU A C 1
ATOM 1379 O O . LEU A 1 176 ? -9.168 -5.580 12.462 1.00 98.81 176 LEU A O 1
ATOM 1383 N N . CYS A 1 177 ? -9.175 -7.832 12.493 1.00 98.69 177 CYS A N 1
ATOM 1384 C CA . CYS A 1 177 ? -10.521 -7.953 13.043 1.00 98.69 177 CYS A CA 1
ATOM 1385 C C . CYS A 1 177 ? -10.606 -7.355 14.453 1.00 98.69 177 CYS A C 1
ATOM 1387 O O . CYS A 1 177 ? -11.500 -6.550 14.714 1.00 98.69 177 CYS A O 1
ATOM 1389 N N . GLU A 1 178 ? -9.663 -7.680 15.338 1.00 98.75 178 GLU A N 1
ATOM 1390 C CA . GLU A 1 178 ? -9.589 -7.116 16.688 1.00 98.75 178 GLU A CA 1
ATOM 1391 C C . GLU A 1 178 ? -9.449 -5.594 16.655 1.00 98.75 178 GLU A C 1
ATOM 1393 O O . GLU A 1 178 ? -10.177 -4.880 17.355 1.00 98.75 178 GLU A O 1
ATOM 1398 N N . LYS A 1 179 ? -8.572 -5.074 15.786 1.00 98.75 179 LYS A N 1
ATOM 1399 C CA . LYS A 1 179 ? -8.395 -3.634 15.626 1.00 98.75 179 LYS A CA 1
ATOM 1400 C C . LYS A 1 179 ? -9.689 -2.967 15.179 1.00 98.75 179 LYS A C 1
ATOM 1402 O O . LYS A 1 179 ? -10.103 -1.990 15.802 1.00 98.75 179 LYS A O 1
ATOM 1407 N N . LEU A 1 180 ? -10.341 -3.475 14.136 1.00 98.69 180 LEU A N 1
ATOM 1408 C CA . LEU A 1 180 ? -11.591 -2.899 13.641 1.00 98.69 180 LEU A CA 1
ATOM 1409 C C . LEU A 1 180 ? -12.692 -2.969 14.705 1.00 98.69 180 LEU A C 1
ATOM 1411 O O . LEU A 1 180 ? -13.343 -1.957 14.946 1.00 98.69 180 LEU A O 1
ATOM 1415 N N . LEU A 1 181 ? -12.845 -4.082 15.425 1.00 98.56 181 LEU A N 1
ATOM 1416 C CA . LEU A 1 181 ? -13.794 -4.177 16.541 1.00 98.56 181 LEU A CA 1
ATOM 1417 C C . LEU A 1 181 ? -13.505 -3.143 17.642 1.00 98.56 181 LEU A C 1
ATOM 1419 O O . LEU A 1 181 ? -14.436 -2.528 18.156 1.00 98.56 181 LEU A O 1
ATOM 1423 N N . SER A 1 182 ? -12.231 -2.885 17.957 1.00 98.31 182 SER A N 1
ATOM 1424 C CA . SER A 1 182 ? -11.844 -1.868 18.949 1.00 98.31 182 SER A CA 1
ATOM 1425 C C . SER A 1 182 ? -12.186 -0.432 18.527 1.00 98.31 182 SER A C 1
ATOM 1427 O O . SER A 1 182 ? -12.410 0.427 19.380 1.00 98.31 182 SER A O 1
ATOM 1429 N N . LEU A 1 183 ? -12.238 -0.169 17.216 1.00 98.00 183 LEU A N 1
ATOM 1430 C CA . LEU A 1 183 ? -12.586 1.133 16.641 1.00 98.00 183 LEU A CA 1
ATOM 1431 C C . LEU A 1 183 ? -14.099 1.309 16.440 1.00 98.00 183 LEU A C 1
ATOM 1433 O O . LEU A 1 183 ? -14.545 2.415 16.123 1.00 98.00 183 LEU A O 1
ATOM 1437 N N . GLN A 1 184 ? -14.891 0.243 16.595 1.00 98.50 184 GLN A N 1
ATOM 1438 C CA . GLN A 1 184 ? -16.329 0.302 16.370 1.00 98.50 184 GLN A CA 1
ATOM 1439 C C . GLN A 1 184 ? -16.995 1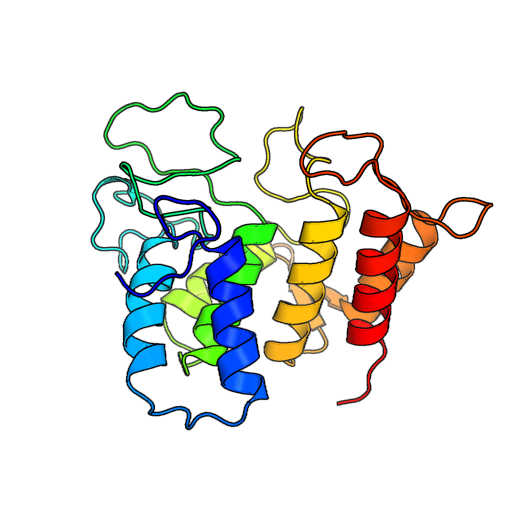.190 17.424 1.00 98.50 184 GLN A C 1
ATOM 1441 O O . GLN A 1 184 ? -16.827 1.020 18.634 1.00 98.50 184 GLN A O 1
ATOM 1446 N N . ARG A 1 185 ? -17.803 2.145 16.968 1.00 97.88 185 ARG A N 1
ATOM 1447 C CA . ARG A 1 185 ? -18.614 2.979 17.854 1.00 97.88 185 ARG A CA 1
ATOM 1448 C C . ARG A 1 185 ? -19.788 2.181 18.424 1.00 97.88 185 ARG A C 1
ATOM 1450 O O . ARG A 1 185 ? -20.204 1.158 17.890 1.00 97.88 185 ARG A O 1
ATOM 1457 N N . LYS A 1 186 ? -20.407 2.706 19.486 1.00 97.56 186 LYS A N 1
ATOM 1458 C CA . LYS A 1 186 ? -21.572 2.080 20.147 1.00 97.56 186 LYS A CA 1
ATOM 1459 C C . LYS A 1 186 ? -22.792 1.896 19.238 1.00 97.56 186 LYS A C 1
ATOM 1461 O O . LYS A 1 186 ? -23.618 1.036 19.512 1.00 97.56 186 LYS A O 1
ATOM 1466 N N . ASP A 1 187 ? -22.925 2.725 18.206 1.00 97.56 187 ASP A N 1
ATOM 1467 C CA . ASP A 1 187 ? -23.983 2.641 17.191 1.00 97.56 187 ASP A CA 1
ATOM 1468 C C . ASP A 1 187 ? -23.666 1.623 16.079 1.00 97.56 187 ASP A C 1
ATOM 1470 O O . ASP A 1 187 ? -24.453 1.464 15.149 1.00 97.56 187 ASP A O 1
ATOM 1474 N N . GLY A 1 188 ? -22.536 0.917 16.181 1.00 98.00 188 GLY A N 1
ATOM 1475 C CA . GLY A 1 188 ? -22.088 -0.095 15.231 1.00 98.00 188 GLY A CA 1
ATOM 1476 C C . GLY A 1 188 ? -21.325 0.463 14.030 1.00 98.00 188 GLY A C 1
ATOM 1477 O O . GLY A 1 188 ? -20.826 -0.325 13.229 1.00 98.00 188 GLY A O 1
ATOM 1478 N N . ALA A 1 189 ? -21.216 1.787 13.899 1.00 98.44 189 ALA A N 1
ATOM 1479 C CA . ALA A 1 189 ? -20.529 2.433 12.790 1.00 98.44 189 ALA A CA 1
ATOM 1480 C C . ALA A 1 189 ? -19.033 2.639 13.068 1.00 98.44 189 ALA A C 1
ATOM 1482 O O . ALA A 1 189 ? -18.570 2.637 14.210 1.00 98.44 189 ALA A O 1
ATOM 1483 N N . TRP A 1 190 ? -18.293 2.915 12.000 1.00 98.50 190 TRP A N 1
ATOM 1484 C CA . TRP A 1 190 ? -16.934 3.440 12.049 1.00 98.50 190 TRP A CA 1
ATOM 1485 C C . TRP A 1 190 ? -16.904 4.830 11.442 1.00 98.50 190 TRP A C 1
ATOM 1487 O O . TRP A 1 190 ? -17.620 5.110 10.485 1.00 98.50 190 TRP A O 1
ATOM 1497 N N . ALA A 1 191 ? -16.071 5.695 12.003 1.00 97.56 191 ALA A N 1
ATOM 1498 C CA . ALA A 1 191 ? -15.754 7.008 11.465 1.00 97.56 191 ALA A CA 1
ATOM 1499 C C . ALA A 1 191 ? -14.374 7.416 11.980 1.00 97.56 191 ALA A C 1
ATOM 1501 O O . ALA A 1 191 ? -13.945 6.968 13.047 1.00 97.56 191 ALA A O 1
ATOM 1502 N N . ASN A 1 192 ? -13.679 8.246 11.216 1.00 95.44 192 ASN A N 1
ATOM 1503 C CA . ASN A 1 192 ? -12.418 8.845 11.620 1.00 95.44 192 ASN A CA 1
ATOM 1504 C C . ASN A 1 192 ? -12.660 10.269 12.122 1.00 95.44 192 ASN A C 1
ATOM 1506 O O . ASN A 1 192 ? -13.413 11.028 11.506 1.00 95.44 192 ASN A O 1
ATOM 1510 N N . ASP A 1 193 ? -11.989 10.643 13.207 1.00 92.06 193 ASP A N 1
ATOM 1511 C CA . ASP A 1 193 ? -11.956 12.036 13.657 1.00 92.06 193 ASP A CA 1
ATOM 1512 C C . ASP A 1 193 ? -11.158 12.906 12.670 1.00 92.06 193 ASP A C 1
ATOM 1514 O O . ASP A 1 193 ? -11.431 14.097 12.513 1.00 92.06 193 ASP A O 1
ATOM 1518 N N . ALA A 1 194 ? -10.206 12.309 11.943 1.00 89.56 194 ALA A N 1
ATOM 1519 C CA . ALA A 1 194 ? -9.511 12.961 10.845 1.00 89.56 194 ALA A CA 1
ATOM 1520 C C . ALA A 1 194 ? -10.437 13.131 9.625 1.00 89.56 194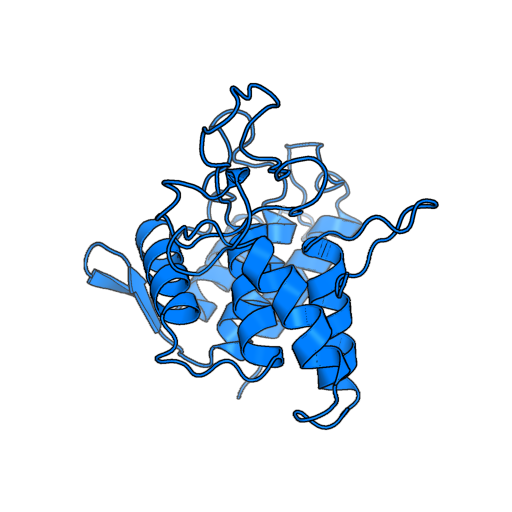 ALA A C 1
ATOM 1522 O O . ALA A 1 194 ? -10.955 12.173 9.053 1.00 89.56 194 ALA A O 1
ATOM 1523 N N . HIS A 1 195 ? -10.630 14.379 9.189 1.00 83.75 195 HIS A N 1
ATOM 1524 C CA . HIS A 1 195 ? -11.592 14.721 8.131 1.00 83.75 195 HIS A CA 1
ATOM 1525 C C . HIS A 1 195 ? -11.078 14.504 6.701 1.00 83.75 195 HIS A C 1
ATOM 1527 O O . HIS A 1 195 ? -11.850 14.586 5.738 1.00 83.75 195 HIS A O 1
ATOM 1533 N N . ARG A 1 196 ? -9.771 14.288 6.510 1.00 88.06 196 ARG A N 1
ATOM 1534 C CA . ARG A 1 196 ? -9.218 14.129 5.162 1.00 88.06 196 ARG A CA 1
ATOM 1535 C C . ARG A 1 196 ? -9.692 12.815 4.546 1.00 88.06 196 ARG A C 1
ATOM 1537 O O . ARG A 1 196 ? -9.892 11.812 5.216 1.00 88.06 196 ARG A O 1
ATOM 1544 N N . TRP A 1 197 ? -9.885 12.857 3.229 1.00 91.56 197 TRP A N 1
ATOM 1545 C CA . TRP A 1 197 ? -10.265 11.697 2.411 1.00 91.56 197 TRP A CA 1
ATOM 1546 C C . TRP A 1 197 ? -11.592 11.036 2.811 1.00 91.56 197 TRP A C 1
ATOM 1548 O O . TRP A 1 197 ? -11.782 9.847 2.586 1.00 91.56 197 TRP A O 1
ATOM 1558 N N . MET A 1 198 ? -12.530 11.849 3.315 1.00 92.25 198 MET A N 1
ATOM 1559 C CA . MET A 1 198 ? -13.925 11.480 3.595 1.00 92.25 198 MET A CA 1
ATOM 1560 C C . MET A 1 198 ? -14.108 10.428 4.694 1.00 92.25 198 MET A C 1
ATOM 1562 O O . MET A 1 198 ? -15.208 9.914 4.857 1.00 92.25 198 MET A O 1
ATOM 1566 N N . GLU A 1 199 ? -13.083 10.126 5.491 1.00 93.69 199 GLU A N 1
ATOM 1567 C CA . GLU A 1 199 ? -13.214 9.098 6.531 1.00 93.69 199 GLU A CA 1
ATOM 1568 C C . GLU A 1 199 ? -14.046 9.533 7.742 1.00 93.69 199 GLU A C 1
ATOM 1570 O O . GLU A 1 199 ? -14.454 8.685 8.532 1.00 93.69 199 GLU A O 1
ATOM 1575 N N . SER A 1 200 ? -14.376 10.822 7.863 1.00 94.88 200 SER A N 1
ATOM 1576 C CA . SER A 1 200 ? -15.380 11.280 8.828 1.00 94.88 200 SER A CA 1
ATOM 1577 C C . SER A 1 200 ? -16.825 10.995 8.390 1.00 94.88 200 SER A C 1
ATOM 1579 O O . SER A 1 200 ? -17.739 11.165 9.195 1.00 94.88 200 SER A O 1
ATOM 1581 N N . ASP A 1 201 ? -17.062 10.572 7.140 1.00 97.38 201 ASP A N 1
ATOM 1582 C CA . ASP A 1 201 ? -18.356 10.022 6.722 1.00 97.38 201 ASP A CA 1
ATOM 1583 C C . ASP A 1 201 ? -18.481 8.577 7.218 1.00 97.38 201 ASP A C 1
ATOM 1585 O O . ASP A 1 201 ? -17.785 7.667 6.753 1.00 97.38 201 ASP A O 1
ATOM 1589 N N . ALA A 1 202 ? -19.407 8.366 8.153 1.00 97.50 202 ALA A N 1
ATOM 1590 C CA . ALA A 1 202 ? -19.622 7.068 8.769 1.00 97.50 202 ALA A CA 1
ATOM 1591 C C . ALA A 1 202 ? -20.048 5.983 7.767 1.00 97.50 202 ALA A C 1
ATOM 1593 O O . ALA A 1 202 ? -19.712 4.819 7.967 1.00 97.50 202 ALA A O 1
ATOM 1594 N N . ASN A 1 203 ? -20.741 6.326 6.673 1.00 97.94 203 ASN A N 1
ATOM 1595 C CA . ASN A 1 203 ? -21.119 5.334 5.662 1.00 97.94 203 ASN A CA 1
ATOM 1596 C C . ASN A 1 203 ? -19.879 4.793 4.947 1.00 97.94 203 ASN A C 1
ATOM 1598 O O . ASN A 1 203 ? -19.759 3.588 4.727 1.00 97.94 203 ASN A O 1
ATOM 1602 N N . TYR A 1 204 ? -18.943 5.683 4.618 1.00 97.75 204 TYR A N 1
ATOM 1603 C CA . TYR A 1 204 ? -17.714 5.326 3.923 1.00 97.75 204 TYR A CA 1
ATOM 1604 C C . TYR A 1 204 ? -16.785 4.490 4.813 1.00 97.75 204 TYR A C 1
ATOM 1606 O O . TYR A 1 204 ? -16.393 3.387 4.428 1.00 97.75 204 TYR A O 1
ATOM 1614 N N . ALA A 1 205 ? -16.487 4.964 6.025 1.00 98.12 205 ALA A N 1
ATOM 1615 C CA . ALA A 1 205 ? -15.610 4.245 6.950 1.00 98.12 205 ALA A CA 1
ATOM 1616 C C . ALA A 1 205 ? -16.215 2.904 7.412 1.00 98.12 205 ALA A C 1
ATOM 1618 O O . ALA A 1 205 ? -15.495 1.907 7.512 1.00 98.12 205 ALA A O 1
ATOM 1619 N N . THR A 1 206 ? -17.537 2.833 7.612 1.00 98.62 206 THR A N 1
ATOM 1620 C CA . THR A 1 206 ? -18.225 1.568 7.928 1.00 98.62 206 THR A CA 1
ATOM 1621 C C . THR A 1 206 ? -18.131 0.575 6.775 1.00 98.62 206 THR A C 1
ATOM 1623 O O . THR A 1 206 ? -17.787 -0.582 7.008 1.00 98.62 206 THR A O 1
ATOM 1626 N N . ALA A 1 207 ? -18.373 1.006 5.531 1.00 98.56 207 ALA A N 1
ATOM 1627 C CA . ALA A 1 207 ? -18.268 0.122 4.371 1.00 98.56 207 ALA A CA 1
ATOM 1628 C C . ALA A 1 207 ? -16.855 -0.467 4.231 1.00 98.56 207 ALA A C 1
ATOM 1630 O O . ALA A 1 207 ? -16.708 -1.678 4.073 1.00 98.56 207 ALA A O 1
ATOM 1631 N N . LEU A 1 208 ? -15.814 0.364 4.362 1.00 98.44 208 LEU A N 1
ATOM 1632 C CA . LEU A 1 208 ? -14.426 -0.104 4.342 1.00 98.44 208 LEU A CA 1
ATOM 1633 C C . LEU A 1 208 ? -14.138 -1.098 5.471 1.00 98.44 208 LEU A C 1
ATOM 1635 O O . LEU A 1 208 ? -13.516 -2.129 5.223 1.00 98.44 208 LEU A O 1
ATOM 1639 N N . SER A 1 209 ? -14.610 -0.824 6.688 1.00 98.69 209 SER A N 1
ATOM 1640 C CA . SER A 1 209 ? -14.381 -1.683 7.858 1.00 98.69 209 SER A CA 1
ATOM 1641 C C . SER A 1 209 ? -15.027 -3.058 7.691 1.00 98.69 209 SER A C 1
ATOM 1643 O O . SER A 1 209 ? -14.366 -4.079 7.875 1.00 98.69 209 SER A O 1
ATOM 1645 N N . VAL A 1 210 ? -16.292 -3.101 7.262 1.00 98.56 210 VAL A N 1
ATOM 1646 C CA . VAL A 1 210 ? -17.016 -4.359 7.024 1.00 98.56 210 VAL A CA 1
ATOM 1647 C C . VAL A 1 210 ? -16.359 -5.172 5.910 1.00 98.56 210 VAL A C 1
ATOM 1649 O O . VAL A 1 210 ? -16.113 -6.361 6.099 1.00 98.56 210 VAL A O 1
ATOM 1652 N N . LEU A 1 211 ? -16.005 -4.540 4.785 1.00 98.44 211 LEU A N 1
ATOM 1653 C CA . LEU A 1 211 ? -15.312 -5.223 3.689 1.00 98.44 211 LEU A CA 1
ATOM 1654 C C . LEU A 1 211 ? -13.943 -5.758 4.124 1.00 98.44 211 LEU A C 1
ATOM 1656 O O . LEU A 1 211 ? -13.561 -6.855 3.733 1.00 98.44 211 LEU A O 1
ATOM 1660 N N . SER A 1 212 ? -13.208 -5.011 4.949 1.00 98.69 212 SER A N 1
ATOM 1661 C CA . SER A 1 212 ? -11.901 -5.441 5.464 1.00 98.69 212 SER A CA 1
ATOM 1662 C C . SER A 1 212 ? -12.015 -6.674 6.359 1.00 98.69 212 SER A C 1
ATOM 1664 O O . SER A 1 212 ? -11.242 -7.614 6.193 1.00 98.69 212 SER A O 1
ATOM 1666 N N . MET A 1 213 ? -13.008 -6.709 7.256 1.00 98.38 213 MET A N 1
ATOM 1667 C CA . MET A 1 213 ? -13.288 -7.899 8.067 1.00 98.38 213 MET A CA 1
ATOM 1668 C C . MET A 1 213 ? -13.748 -9.072 7.205 1.00 98.38 213 MET A C 1
ATOM 1670 O O . MET A 1 213 ? -13.295 -10.188 7.420 1.00 98.38 213 MET A O 1
ATOM 1674 N N . GLN A 1 214 ? -14.595 -8.837 6.198 1.00 98.12 214 GLN A N 1
ATOM 1675 C CA . GLN A 1 214 ? -14.998 -9.886 5.262 1.00 98.12 214 GLN A CA 1
ATOM 1676 C C . GLN A 1 214 ? -13.773 -10.504 4.569 1.00 98.12 214 GLN A C 1
ATOM 1678 O O . GLN A 1 214 ? -13.630 -11.721 4.552 1.00 98.12 214 GLN A O 1
ATOM 1683 N N . ILE A 1 215 ? -12.852 -9.677 4.066 1.00 97.56 215 ILE A N 1
ATOM 1684 C CA . ILE A 1 215 ? -11.609 -10.143 3.438 1.00 97.56 215 ILE A CA 1
ATOM 1685 C C . ILE A 1 215 ? -10.768 -10.990 4.401 1.00 97.56 215 ILE A C 1
ATOM 1687 O O . ILE A 1 215 ? -10.176 -11.974 3.965 1.00 97.56 215 ILE A O 1
ATOM 1691 N N . ALA A 1 216 ? -10.702 -10.609 5.678 1.00 97.19 216 ALA A N 1
ATOM 1692 C CA . ALA A 1 216 ? -9.939 -11.329 6.695 1.00 97.19 216 ALA A CA 1
ATOM 1693 C C . ALA A 1 216 ? -10.594 -12.651 7.132 1.00 97.19 216 ALA A C 1
ATOM 1695 O O . ALA A 1 216 ? -9.885 -13.568 7.533 1.00 97.19 216 ALA A O 1
ATOM 1696 N N . LEU A 1 217 ? -11.925 -12.743 7.064 1.00 95.56 217 LEU A N 1
ATOM 1697 C CA . LEU A 1 217 ? -12.704 -13.902 7.513 1.00 95.56 217 LEU A CA 1
ATOM 1698 C C . LEU A 1 217 ? -13.011 -14.911 6.401 1.00 95.56 217 LEU A C 1
ATOM 1700 O O . LEU A 1 217 ? -13.438 -16.026 6.698 1.00 95.56 217 LEU A O 1
ATOM 1704 N N . GLU A 1 218 ? -12.859 -14.531 5.133 1.00 89.62 218 GLU A N 1
ATOM 1705 C CA . GLU A 1 218 ? -13.028 -15.467 4.026 1.00 89.62 218 GLU A CA 1
ATOM 1706 C C . GLU A 1 218 ? -11.961 -16.569 4.098 1.00 89.62 218 GLU A C 1
ATOM 1708 O O . GLU A 1 218 ? -10.766 -16.292 4.205 1.00 89.62 218 GLU A O 1
ATOM 1713 N N . ASN A 1 219 ? -12.418 -17.824 4.053 1.00 74.00 219 ASN A N 1
ATOM 1714 C CA . ASN A 1 219 ? -11.536 -18.980 3.942 1.00 74.00 219 ASN A CA 1
ATOM 1715 C C . ASN A 1 219 ? -10.876 -18.987 2.557 1.00 74.00 219 ASN A C 1
ATOM 1717 O O . ASN A 1 219 ? -11.509 -18.584 1.575 1.00 74.00 219 ASN A O 1
ATOM 1721 N N . ASP A 1 220 ? -9.630 -19.457 2.508 1.00 59.62 220 ASP A N 1
ATOM 1722 C CA . ASP A 1 220 ? -8.881 -19.662 1.263 1.00 59.62 220 ASP A CA 1
ATOM 1723 C C . ASP A 1 220 ? -9.494 -20.783 0.397 1.00 59.62 220 ASP A C 1
ATOM 1725 O O . ASP A 1 220 ? -10.000 -21.786 0.965 1.00 59.62 220 ASP A O 1
#

pLDDT: mean 94.15, std 8.18, range [50.38, 98.88]

Radius of gyration: 16.7 Å; Cα contacts (8 Å, |Δi|>4): 411; chains: 1; bounding box: 43×40×42 Å

Secondary structure (DSSP, 8-state):
------STT----HHHHHHHHHHHHHTT--TT-HHHHHHHHHHHHHB--TTT--SGGGTT--S--B-SBSTTT-B-GGGTT---TTPPPPP-HHHHHHHHHHHHHTT--TTSHHHHHHHHHHHHT--SSS-TTS-GGGTTTTHHHHHHHHHHHHHHH--SEEE-TT--EEEHHHHHHHHHHHH--TTS----SS-GGGTTSHHHHHHHHHHHHHHHHS--

Solvent-accessible surface area (backbone atoms only — not comparable to full-atom values): 11531 Å² total; per-residue (Å²): 117,49,49,34,39,90,54,96,83,46,62,44,29,42,80,46,24,31,54,52,50,47,53,44,52,77,70,66,55,60,81,85,41,70,64,36,62,39,27,45,57,31,47,44,46,19,28,23,25,38,94,75,18,95,47,70,35,21,39,89,18,73,62,23,25,10,28,42,22,53,60,93,66,47,38,34,89,37,42,80,84,75,75,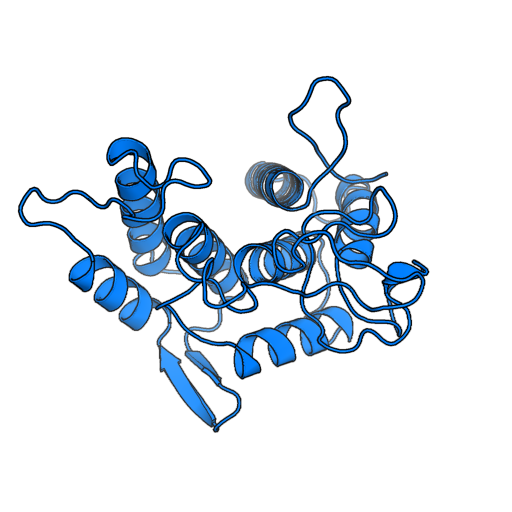64,91,65,53,49,63,40,33,27,40,44,35,26,29,29,43,52,37,42,39,51,73,42,69,52,54,78,82,37,69,65,47,48,32,30,50,51,28,45,24,68,51,70,66,91,85,41,20,38,56,34,45,81,95,47,19,59,43,47,32,52,58,18,51,30,34,40,36,55,22,48,54,75,67,64,61,68,61,49,58,33,73,87,64,52,77,36,52,53,45,60,53,50,44,52,49,52,61,72,59,44,41,97,87,70,42,25,59,38,92,43,65,50,90,54,28,48,39,41,71,56,24,28,52,35,49,54,53,25,42,50,58,46,67,55,79,134

Foldseek 3Di:
DLAADDDPVRAGWLLRRLVVLVVCVVVVPDLPPVSLVSNLLFLQCQFLPCVRHPAQLSAVRQQLAGATGPPPPTHHPQQVPDDDRRHHDFHWQLSLLSSLQSCLSNVNDCPPPSNVSSLLNCLAFPDLPFGGSHDPVCRNPCSLSSLLSNLSSVVSVVDQWRQHPVRDIDSPLVVSLVSLVVQQDPVRWHAGPDPPPNRNPRVVSRVSSVNSNVSSPDDD

Sequence (220 aa):
YGGAGYNRSKRPDLSNTQMMLEALHESGLPEDHPVYQKALKFVSRCQMNDATNDQSFASRGADGGFIYSPNAGGESKASQGLFEIGTPRRSYGSMTYAGFKSMLYCGVERDDPRIQACLTWIRNNYTLDVNPGMPDRDAADGLYYYLHVFARAMRVWGEPVIADAKGESHVWREELCEKLLSLQRKDGAWANDAHRWMESDANYATALSVLSMQIALEND

Nearest PDB structures (foldseek):
  3pz2-assembly1_B  TM=6.317E-01  e=3.225E-02  Rattus norvegicus
  1w6k-assembly1_A  TM=5.457E-01  e=2.198E-02  Homo sapiens
  6sbb-assembly2_B  TM=6.457E-01  e=4.240E-02  Scytonema sp. PCC 10023
  6sbb-assembly1_A  TM=6.116E-01  e=1.076E-01  Scytonema sp. PCC 10023

Mean predicted aligned error: 3.65 Å